Protein AF-A0A8S1EJI5-F1 (afdb_monomer_lite)

pLDDT: mean 81.7, std 11.35, range [41.88, 95.62]

Foldseek 3Di:
DPPLDDPPWDFDKDQPCLVVVVDDAQWWFFFQDPVHRVDTDTWGFHDAFQDAAPAPVDPVSTAHHQWTFTHHPPNPPDDGCNNVNTDRSNRTGITTFWTPPPLLSTDTSRDPVCVQVVLVVVLVVLVVVLVVLVVVLVVVCVVPPDDDDPPDDDVVVVPDCSVVVSVVVNVVSVVVSVVSVVPDPPDPDDPVNVVVVVVVVVVVSVVSSVVSVVVSVVVVVVVVVVVVVVVVVVVVVVVPDDDD

Organism: NCBI:txid2654633

Structure (mmCIF, N/CA/C/O backbone):
data_AF-A0A8S1EJI5-F1
#
_entry.id   AF-A0A8S1EJI5-F1
#
loop_
_atom_site.group_PDB
_atom_site.id
_atom_site.type_symbol
_atom_site.label_atom_id
_atom_site.label_alt_id
_atom_site.label_comp_id
_atom_site.label_asym_id
_atom_site.label_entity_id
_atom_site.label_seq_id
_atom_site.pdbx_PDB_ins_code
_atom_site.Cartn_x
_atom_site.Cartn_y
_atom_site.Cartn_z
_atom_site.occupancy
_atom_site.B_iso_or_equiv
_atom_site.auth_seq_id
_atom_site.auth_comp_id
_atom_site.auth_asym_id
_atom_site.auth_atom_id
_atom_site.pdbx_PDB_model_num
ATOM 1 N N . MET A 1 1 ? -9.379 -7.955 10.826 1.00 70.56 1 MET A N 1
ATOM 2 C CA . MET A 1 1 ? -8.146 -7.817 10.012 1.00 70.56 1 MET A CA 1
ATOM 3 C C . MET A 1 1 ? -6.923 -7.962 10.926 1.00 70.56 1 MET A C 1
ATOM 5 O O . MET A 1 1 ? -6.105 -7.057 11.049 1.00 70.56 1 MET A O 1
ATOM 9 N N . TYR A 1 2 ? -6.826 -9.088 11.637 1.00 63.00 2 TYR A N 1
ATOM 10 C CA . TYR A 1 2 ? -5.788 -9.286 12.652 1.00 63.00 2 TYR A CA 1
ATOM 11 C C . TYR A 1 2 ? -4.411 -9.459 11.982 1.00 63.00 2 TYR A C 1
ATOM 13 O O . TYR A 1 2 ? -4.361 -10.176 10.982 1.00 63.00 2 TYR A O 1
ATOM 21 N N . PRO A 1 3 ? -3.314 -8.846 12.478 1.00 63.31 3 PRO A N 1
ATOM 22 C CA . PRO A 1 3 ? -3.193 -8.028 13.695 1.00 63.31 3 PRO A CA 1
ATOM 23 C C . PRO A 1 3 ? -3.406 -6.513 13.484 1.00 63.31 3 PRO A C 1
ATOM 25 O O . PRO A 1 3 ? -3.402 -5.740 14.444 1.00 63.31 3 PRO A O 1
ATOM 28 N N . THR A 1 4 ? -3.590 -6.028 12.258 1.00 72.56 4 THR A N 1
ATOM 29 C CA . THR A 1 4 ? -3.649 -4.577 12.017 1.00 72.56 4 THR A CA 1
ATOM 30 C C . THR A 1 4 ? -4.876 -3.916 12.633 1.00 72.56 4 THR A C 1
ATOM 32 O O . THR A 1 4 ? -4.730 -2.897 13.306 1.00 72.56 4 THR A O 1
ATOM 35 N N . ILE A 1 5 ? -6.056 -4.521 12.474 1.00 77.88 5 ILE A N 1
ATOM 36 C CA . ILE A 1 5 ? -7.322 -4.063 13.063 1.00 77.88 5 ILE A CA 1
ATOM 37 C C . ILE A 1 5 ? -7.892 -5.187 13.924 1.00 77.88 5 ILE A C 1
ATOM 39 O O . ILE A 1 5 ? -8.078 -6.309 13.432 1.00 77.88 5 ILE A O 1
ATOM 43 N N . HIS A 1 6 ? -8.131 -4.870 15.194 1.00 81.69 6 HIS A N 1
ATOM 44 C CA . HIS A 1 6 ? -8.718 -5.767 16.188 1.00 81.69 6 HIS A CA 1
ATOM 45 C C . HIS A 1 6 ? -10.201 -5.458 16.413 1.00 81.69 6 HIS A C 1
ATOM 47 O O . HIS A 1 6 ? -10.669 -4.360 16.110 1.00 81.69 6 HIS A O 1
ATOM 53 N N . ASP A 1 7 ? -10.925 -6.423 16.973 1.00 77.31 7 ASP A N 1
ATOM 54 C CA . ASP A 1 7 ? -12.309 -6.215 17.388 1.00 77.31 7 ASP A CA 1
ATOM 55 C C . ASP A 1 7 ? -12.354 -5.149 18.494 1.00 77.31 7 ASP A C 1
ATOM 57 O O . ASP A 1 7 ? -11.606 -5.217 19.470 1.00 77.31 7 ASP A O 1
ATOM 61 N N . GLY A 1 8 ? -13.195 -4.129 18.307 1.00 77.81 8 GLY A N 1
ATOM 62 C CA . GLY A 1 8 ? -13.266 -2.953 19.183 1.00 77.81 8 GLY A CA 1
ATOM 63 C C . GLY A 1 8 ? -12.385 -1.765 18.765 1.00 77.81 8 GLY A C 1
ATOM 64 O O . GLY A 1 8 ? -12.479 -0.708 19.392 1.00 77.81 8 GLY A O 1
ATOM 65 N N . ASP A 1 9 ? -11.574 -1.887 17.705 1.00 84.50 9 ASP A N 1
ATOM 66 C CA . ASP A 1 9 ? -10.867 -0.740 17.121 1.00 84.50 9 ASP A CA 1
ATOM 67 C C . ASP A 1 9 ? -11.877 0.205 16.433 1.00 84.50 9 ASP A C 1
ATOM 69 O O . ASP A 1 9 ? -12.676 -0.216 15.594 1.00 84.50 9 ASP A O 1
ATOM 73 N N . LEU A 1 10 ? -11.801 1.505 16.733 1.00 84.81 10 LEU A N 1
ATOM 74 C CA . LEU A 1 10 ? -12.560 2.537 16.025 1.00 84.81 10 LEU A CA 1
ATOM 75 C C . LEU A 1 10 ? -11.646 3.190 14.988 1.00 84.81 10 LEU A C 1
ATOM 77 O O . LEU A 1 10 ? -10.568 3.699 15.310 1.00 84.81 10 LEU A O 1
ATOM 81 N N . VAL A 1 11 ? -12.071 3.154 13.730 1.00 89.81 11 VAL A N 1
ATOM 82 C CA . VAL A 1 11 ? -11.270 3.549 12.569 1.00 89.81 11 VAL A CA 1
ATOM 83 C C . VAL A 1 11 ? -12.039 4.525 11.693 1.00 89.81 11 VAL A C 1
ATOM 85 O O . VAL A 1 11 ? -13.232 4.358 11.453 1.00 89.81 11 VAL A O 1
ATOM 88 N N . ILE A 1 12 ? -11.344 5.552 11.211 1.00 88.75 12 ILE A N 1
ATOM 89 C CA . ILE A 1 12 ? -11.895 6.527 10.277 1.00 88.75 12 ILE A CA 1
ATOM 90 C C . ILE A 1 12 ? -11.991 5.874 8.904 1.00 88.75 12 ILE A C 1
ATOM 92 O O . ILE A 1 12 ? -10.981 5.479 8.314 1.00 88.75 12 ILE A O 1
ATOM 96 N N . ALA A 1 13 ? -13.222 5.808 8.410 1.00 90.88 13 ALA A N 1
ATOM 97 C CA . ALA A 1 13 ? -13.552 5.425 7.052 1.00 90.88 13 ALA A CA 1
ATOM 98 C C . ALA A 1 13 ? -13.827 6.676 6.215 1.00 90.88 13 ALA A C 1
ATOM 100 O O . ALA A 1 13 ? -14.634 7.522 6.597 1.00 90.88 13 ALA A O 1
ATOM 101 N N . GLU A 1 14 ? -13.187 6.778 5.057 1.00 89.00 14 GLU A N 1
ATOM 102 C CA . GLU A 1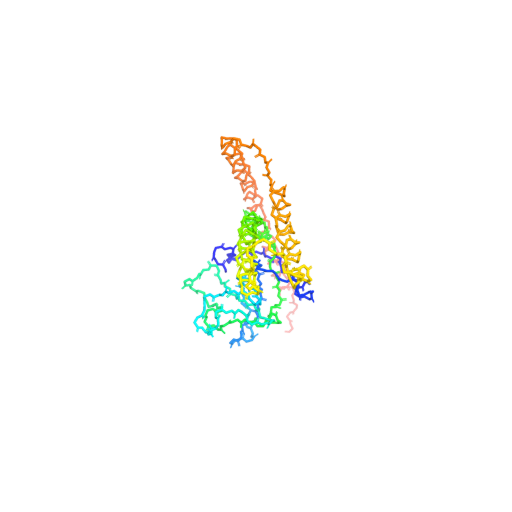 14 ? -13.415 7.853 4.094 1.00 89.00 14 GLU A CA 1
ATOM 103 C C . GLU A 1 14 ? -13.835 7.293 2.730 1.00 89.00 14 GLU A C 1
ATOM 105 O O . GLU A 1 14 ? -13.456 6.185 2.348 1.00 89.00 14 GLU A O 1
ATOM 110 N N . ARG A 1 15 ? -14.679 8.049 2.016 1.00 89.19 15 ARG A N 1
ATOM 111 C CA . ARG A 1 15 ? -15.173 7.712 0.664 1.00 89.19 15 ARG A CA 1
ATOM 112 C C . ARG A 1 15 ? -14.573 8.602 -0.422 1.00 89.19 15 ARG A C 1
ATOM 114 O O . ARG A 1 15 ? -14.848 8.407 -1.603 1.00 89.19 15 ARG A O 1
ATOM 121 N N . PHE A 1 16 ? -13.781 9.595 -0.038 1.00 84.62 16 PHE A N 1
ATOM 122 C CA . PHE A 1 16 ? -13.258 10.601 -0.951 1.00 84.62 16 PHE A CA 1
ATOM 123 C C . PHE A 1 16 ? -12.242 9.995 -1.925 1.00 84.62 16 PHE A C 1
ATOM 125 O O . PHE A 1 16 ? -12.337 10.219 -3.135 1.00 84.62 16 PHE A O 1
ATOM 132 N N . SER A 1 17 ? -11.333 9.153 -1.427 1.00 81.06 17 SER A N 1
ATOM 133 C CA . SER A 1 17 ? -10.363 8.432 -2.261 1.00 81.06 17 SER A CA 1
ATOM 134 C C . SER A 1 17 ? -11.042 7.443 -3.205 1.00 81.06 17 SER A C 1
ATOM 136 O O . SER A 1 17 ? -10.545 7.198 -4.296 1.00 81.06 17 SER A O 1
ATOM 138 N N . ILE A 1 18 ? -12.208 6.914 -2.824 1.00 85.75 18 ILE A N 1
ATOM 139 C CA . ILE A 1 18 ? -13.006 6.032 -3.685 1.00 85.75 18 ILE A CA 1
ATOM 140 C C . ILE A 1 18 ? -13.662 6.835 -4.813 1.00 85.75 18 ILE A C 1
ATOM 142 O O . ILE A 1 18 ? -13.536 6.478 -5.981 1.00 85.75 18 ILE A O 1
ATOM 146 N N . SER A 1 19 ? -14.305 7.957 -4.474 1.00 82.06 19 SER A N 1
ATOM 147 C CA . SER A 1 19 ? -14.961 8.847 -5.445 1.00 82.06 19 SER A CA 1
ATOM 148 C C . SER A 1 19 ? -13.980 9.384 -6.495 1.00 82.06 19 SER A C 1
ATOM 150 O O . SER A 1 19 ? -14.290 9.450 -7.681 1.00 82.06 19 SER A O 1
ATOM 152 N N . THR A 1 20 ? -12.754 9.692 -6.067 1.00 83.50 20 THR A N 1
ATOM 153 C CA . THR A 1 20 ? -11.664 10.157 -6.940 1.00 83.50 20 THR A CA 1
ATOM 154 C C . THR A 1 20 ? -10.847 9.024 -7.576 1.00 83.50 20 THR A C 1
ATOM 156 O O . THR A 1 20 ? -9.893 9.309 -8.297 1.00 83.50 20 THR A O 1
ATOM 159 N N . ARG A 1 21 ? -11.196 7.748 -7.330 1.00 80.75 21 ARG A N 1
ATOM 160 C CA . ARG A 1 21 ? -10.451 6.543 -7.768 1.00 80.75 21 ARG A CA 1
ATOM 161 C C . ARG A 1 21 ? -8.958 6.555 -7.398 1.00 80.75 21 ARG A C 1
ATOM 163 O O . ARG A 1 21 ? -8.123 5.955 -8.070 1.00 80.75 21 ARG A O 1
ATOM 170 N N . ASN A 1 22 ? -8.609 7.228 -6.307 1.00 82.12 22 ASN A N 1
ATOM 171 C CA . ASN A 1 22 ? -7.247 7.372 -5.800 1.00 82.12 22 ASN A CA 1
ATOM 172 C C . ASN A 1 22 ? -6.974 6.374 -4.668 1.00 82.12 22 ASN A C 1
ATOM 174 O O . ASN A 1 22 ? -6.597 6.749 -3.557 1.00 82.12 22 ASN A O 1
ATOM 178 N N . VAL A 1 23 ? -7.197 5.090 -4.938 1.00 85.00 23 VAL A N 1
ATOM 179 C CA . VAL A 1 23 ? -6.862 4.017 -3.997 1.00 85.00 23 VAL A CA 1
ATOM 180 C C . VAL A 1 23 ? -5.528 3.397 -4.386 1.00 85.00 23 VAL A C 1
ATOM 182 O O . VAL A 1 23 ? -5.274 3.179 -5.575 1.00 85.00 23 VAL A O 1
ATOM 185 N N . ARG A 1 24 ? -4.668 3.134 -3.400 1.00 85.25 24 ARG A N 1
ATOM 186 C CA . ARG A 1 24 ? -3.283 2.692 -3.601 1.00 85.25 24 ARG A CA 1
ATOM 187 C C . ARG A 1 24 ? -3.037 1.318 -2.992 1.00 85.25 24 ARG A C 1
ATOM 189 O O . ARG A 1 24 ? -3.750 0.860 -2.100 1.00 85.25 24 ARG A O 1
ATOM 196 N N . LYS A 1 25 ? -1.975 0.668 -3.461 1.00 85.00 25 LYS A N 1
ATOM 197 C CA . LYS A 1 25 ? -1.429 -0.533 -2.829 1.00 85.00 25 LYS A CA 1
ATOM 198 C C . LYS A 1 25 ? -1.073 -0.247 -1.369 1.00 85.00 25 LYS A C 1
ATOM 200 O O . LYS A 1 25 ? -0.549 0.814 -1.044 1.00 85.00 25 LYS A O 1
ATOM 205 N N . GLY A 1 26 ? -1.389 -1.193 -0.491 1.00 81.69 26 GLY A N 1
ATOM 206 C CA . GLY A 1 26 ? -1.201 -1.076 0.953 1.00 81.69 26 GLY A CA 1
ATOM 207 C C . GLY A 1 26 ? -2.371 -0.430 1.697 1.00 81.69 26 GLY A C 1
ATOM 208 O O . GLY A 1 26 ? -2.445 -0.587 2.920 1.00 81.69 26 GLY A O 1
ATOM 209 N N . ASP A 1 27 ? -3.308 0.215 0.998 1.00 87.19 27 ASP A N 1
ATOM 210 C CA . ASP A 1 27 ? -4.501 0.781 1.623 1.00 87.19 27 ASP A CA 1
ATOM 211 C C . ASP A 1 27 ? -5.415 -0.319 2.161 1.00 87.19 27 ASP A C 1
ATOM 213 O O . ASP A 1 27 ? -5.599 -1.371 1.544 1.00 87.19 27 ASP A O 1
ATOM 217 N N . ILE A 1 28 ? -6.016 -0.056 3.319 1.00 89.50 28 ILE A N 1
ATOM 218 C CA . ILE A 1 28 ? -7.068 -0.904 3.867 1.00 89.50 28 ILE A CA 1
ATOM 219 C C . ILE A 1 28 ? -8.401 -0.371 3.370 1.00 89.50 28 ILE A C 1
ATOM 221 O O . ILE A 1 28 ? -8.692 0.818 3.503 1.00 89.50 28 ILE A O 1
ATOM 225 N N . VAL A 1 29 ? -9.219 -1.249 2.812 1.00 91.38 29 VAL A N 1
ATOM 226 C CA . VAL A 1 29 ? -10.487 -0.893 2.195 1.00 91.38 29 VAL A CA 1
ATOM 227 C C . VAL A 1 29 ? -11.621 -1.792 2.661 1.00 91.38 29 VAL A C 1
ATOM 229 O O . VAL A 1 29 ? -11.434 -2.973 2.958 1.00 91.38 29 VAL A O 1
ATOM 232 N N . GLY A 1 30 ? -12.816 -1.210 2.714 1.00 91.88 30 GLY A N 1
ATOM 233 C CA . GLY A 1 30 ? -14.070 -1.940 2.817 1.00 91.88 30 GLY A CA 1
ATOM 234 C C . GLY A 1 30 ? -14.624 -2.174 1.418 1.00 91.88 30 GLY A C 1
ATOM 235 O O . GLY A 1 30 ? -14.915 -1.215 0.701 1.00 91.88 30 GLY A O 1
ATOM 236 N N . CYS A 1 31 ? -14.762 -3.434 1.032 1.00 91.06 31 CYS A N 1
ATOM 237 C CA . CYS A 1 31 ? -15.243 -3.865 -0.273 1.00 91.06 31 CYS A CA 1
ATOM 238 C C . CYS A 1 31 ? -16.452 -4.785 -0.102 1.00 91.06 31 CYS A C 1
ATOM 240 O O . CYS A 1 31 ? -16.483 -5.583 0.830 1.00 91.06 31 CYS A O 1
ATOM 242 N N . LEU A 1 32 ? -17.451 -4.686 -0.975 1.00 90.56 32 LEU A N 1
ATOM 243 C CA . LEU A 1 32 ? -18.579 -5.619 -0.944 1.00 90.56 32 LEU A CA 1
ATOM 244 C C . LEU A 1 32 ? -18.124 -7.013 -1.382 1.00 90.56 32 LEU A C 1
ATOM 246 O O . LEU A 1 32 ? -17.394 -7.161 -2.363 1.00 90.56 32 LEU A O 1
ATOM 250 N N . SER A 1 33 ? -18.558 -8.040 -0.654 1.00 86.12 33 SER A N 1
ATOM 251 C CA . SER A 1 33 ? -18.238 -9.421 -0.996 1.00 86.12 33 SER A CA 1
ATOM 252 C C . SER A 1 33 ? -18.888 -9.795 -2.334 1.00 86.12 33 SER A C 1
ATOM 254 O O . SER A 1 33 ? -20.111 -9.688 -2.461 1.00 86.12 33 SER A O 1
ATOM 256 N N . PRO A 1 34 ? -18.117 -10.287 -3.324 1.00 83.12 34 PRO A N 1
ATOM 257 C CA . PRO A 1 34 ? -18.669 -10.693 -4.616 1.00 83.12 34 PRO A CA 1
ATOM 258 C C . PRO A 1 34 ? -19.619 -11.893 -4.490 1.00 83.12 34 PRO A C 1
ATOM 260 O O . PRO A 1 34 ? -20.539 -12.039 -5.287 1.00 83.12 34 PRO A O 1
ATOM 263 N N . SER A 1 35 ? -19.434 -12.733 -3.466 1.00 82.44 35 SER A N 1
ATOM 264 C CA . SER A 1 35 ? -20.302 -13.886 -3.198 1.00 82.44 35 SER A CA 1
ATOM 265 C C . SER A 1 35 ? -21.545 -13.529 -2.376 1.00 82.44 35 SER A C 1
ATOM 267 O O . SER A 1 35 ? -22.542 -14.245 -2.436 1.00 82.44 35 SER A O 1
ATOM 269 N N . LYS A 1 36 ? -21.490 -12.455 -1.576 1.00 85.19 36 LYS A N 1
ATOM 270 C CA . LYS A 1 36 ? -22.570 -12.025 -0.672 1.00 85.19 36 LYS A CA 1
ATOM 271 C C . LYS A 1 36 ? -22.675 -10.493 -0.667 1.00 85.19 36 LYS A C 1
ATOM 273 O O . LYS A 1 36 ? -22.029 -9.850 0.156 1.00 85.19 36 LYS A O 1
ATOM 278 N N . PRO A 1 37 ? -23.519 -9.890 -1.521 1.00 82.44 37 PRO A N 1
ATOM 279 C CA . PRO A 1 37 ? -23.546 -8.436 -1.725 1.00 82.44 37 PRO A CA 1
ATOM 280 C C . PRO A 1 37 ? -23.864 -7.600 -0.476 1.00 82.44 37 PRO A C 1
ATOM 282 O O . PRO A 1 37 ? -23.575 -6.410 -0.443 1.00 82.44 37 PRO A O 1
ATOM 285 N N . THR A 1 38 ? -24.467 -8.203 0.550 1.00 85.06 38 THR A N 1
ATOM 286 C CA . THR A 1 38 ? -24.789 -7.550 1.829 1.00 85.06 38 THR A CA 1
ATOM 287 C C . THR A 1 38 ? -23.619 -7.520 2.813 1.00 85.06 38 THR A C 1
ATOM 289 O O . THR A 1 38 ? -23.709 -6.859 3.844 1.00 85.06 38 THR A O 1
ATOM 292 N N . GLU A 1 39 ? -22.536 -8.248 2.539 1.00 85.62 39 GLU A N 1
ATOM 293 C CA . GLU A 1 39 ? -21.392 -8.381 3.438 1.00 85.62 39 GLU A CA 1
ATOM 294 C C . GLU A 1 39 ? -20.246 -7.465 2.996 1.00 85.62 39 GLU A C 1
ATOM 296 O O . GLU A 1 39 ? -19.756 -7.556 1.869 1.00 85.62 39 GLU A O 1
ATOM 301 N N . LEU A 1 40 ? -19.797 -6.585 3.895 1.00 86.44 40 LEU A N 1
ATOM 302 C CA . LEU A 1 40 ? -18.640 -5.725 3.666 1.00 86.44 40 LEU A CA 1
ATOM 303 C C . LEU A 1 40 ? -17.373 -6.406 4.196 1.00 86.44 40 LEU A C 1
ATOM 305 O O . LEU A 1 40 ? -17.195 -6.590 5.399 1.00 86.44 40 LEU A O 1
ATOM 309 N N . LEU A 1 41 ? -16.464 -6.738 3.289 1.00 87.94 41 LEU A N 1
ATOM 310 C CA . LEU A 1 41 ? -15.155 -7.294 3.589 1.00 87.94 41 LEU A CA 1
ATOM 311 C C . LEU A 1 41 ? -14.158 -6.168 3.854 1.00 87.94 41 LEU A C 1
ATOM 313 O O . LEU A 1 41 ? -13.947 -5.295 3.016 1.00 87.94 41 LEU A O 1
ATOM 317 N N . CYS A 1 42 ? -13.489 -6.220 5.001 1.00 88.56 42 CYS A N 1
ATOM 318 C CA . CYS A 1 42 ? -12.360 -5.347 5.308 1.00 88.56 42 CYS A CA 1
ATOM 319 C C . CYS A 1 42 ? -11.055 -6.052 4.925 1.00 88.56 42 CYS A C 1
ATOM 321 O O . CYS A 1 42 ? -10.705 -7.074 5.527 1.00 88.56 42 CYS A O 1
ATOM 323 N N . LYS A 1 43 ? -10.368 -5.542 3.898 1.00 88.56 43 LYS A N 1
ATOM 324 C CA . LYS A 1 43 ? -9.174 -6.155 3.293 1.00 88.56 43 LYS A CA 1
ATOM 325 C C . LYS A 1 43 ? -8.147 -5.103 2.903 1.00 88.56 43 LYS A C 1
ATOM 327 O O . LYS A 1 43 ? -8.478 -3.932 2.757 1.00 88.56 43 LYS A O 1
ATOM 332 N N . ARG A 1 44 ? -6.900 -5.521 2.697 1.00 88.94 44 ARG A N 1
ATOM 333 C CA . ARG A 1 44 ? -5.837 -4.660 2.182 1.00 88.94 44 ARG A CA 1
ATOM 334 C C . ARG A 1 44 ? -5.689 -4.840 0.679 1.00 88.94 44 ARG A C 1
ATOM 336 O O . ARG A 1 44 ? -5.774 -5.960 0.180 1.00 88.94 44 ARG A O 1
ATOM 343 N N . ILE A 1 45 ? -5.426 -3.754 -0.038 1.00 90.00 45 ILE A N 1
ATOM 344 C CA . ILE A 1 45 ? -5.052 -3.825 -1.452 1.00 90.00 45 ILE A CA 1
ATOM 345 C C . ILE A 1 45 ? -3.613 -4.315 -1.540 1.00 90.00 45 ILE A C 1
ATOM 347 O O . ILE A 1 45 ? -2.680 -3.607 -1.162 1.00 90.00 45 ILE A O 1
ATOM 351 N N . ALA A 1 46 ? -3.446 -5.536 -2.033 1.00 87.38 46 ALA A N 1
ATOM 352 C CA . ALA A 1 46 ? -2.141 -6.141 -2.252 1.00 87.38 46 ALA A CA 1
ATOM 353 C C . ALA A 1 46 ? -1.554 -5.754 -3.614 1.00 87.38 46 ALA A C 1
ATOM 355 O O . ALA A 1 46 ? -0.344 -5.597 -3.721 1.00 87.38 46 ALA A O 1
ATOM 356 N N . ALA A 1 47 ? -2.396 -5.574 -4.634 1.00 88.00 47 ALA A N 1
ATOM 357 C CA . ALA A 1 47 ? -1.967 -5.221 -5.985 1.00 88.00 47 ALA A CA 1
ATOM 358 C C . ALA A 1 47 ? -3.083 -4.491 -6.751 1.00 88.00 47 ALA A C 1
ATOM 360 O O . ALA A 1 47 ? -4.270 -4.770 -6.526 1.00 88.00 47 ALA A O 1
ATOM 361 N N . LYS A 1 48 ? -2.713 -3.574 -7.653 1.00 90.50 48 LYS A N 1
ATOM 362 C CA . LYS A 1 48 ? -3.637 -2.947 -8.618 1.00 90.50 48 LYS A CA 1
ATOM 363 C C . LYS A 1 48 ? -3.528 -3.593 -10.002 1.00 90.50 48 LYS A C 1
ATOM 365 O O . LYS A 1 48 ? -2.781 -4.544 -10.207 1.00 90.50 48 LYS A O 1
ATOM 370 N N . GLU A 1 49 ? -4.330 -3.097 -10.937 1.00 90.62 49 GLU A N 1
ATOM 371 C CA . GLU A 1 49 ? -4.322 -3.512 -12.337 1.00 90.62 49 GLU A CA 1
ATOM 372 C C . GLU A 1 49 ? -2.910 -3.625 -12.935 1.00 90.62 49 GLU A C 1
ATOM 374 O O . GLU A 1 49 ? -2.045 -2.781 -12.719 1.00 90.62 49 GLU A O 1
ATOM 379 N N . GLY A 1 50 ? -2.675 -4.688 -13.705 1.00 85.50 50 GLY A N 1
ATOM 380 C CA . GLY A 1 50 ? -1.407 -4.934 -14.397 1.00 85.50 50 GLY A CA 1
ATOM 381 C C . GLY A 1 50 ? -0.286 -5.529 -13.538 1.00 85.50 50 GLY A C 1
ATOM 382 O O . GLY A 1 50 ? 0.625 -6.143 -14.106 1.00 85.50 50 GLY A O 1
ATOM 383 N N . GLU A 1 51 ? -0.366 -5.419 -12.208 1.00 82.44 51 GLU A N 1
ATOM 384 C CA . GLU A 1 51 ? 0.600 -6.021 -11.284 1.00 82.44 51 GLU A CA 1
ATOM 385 C C . GLU A 1 51 ? 0.489 -7.553 -11.260 1.00 82.44 51 GLU A C 1
ATOM 387 O O . GLU A 1 51 ? -0.583 -8.133 -11.477 1.00 82.44 51 GLU A O 1
ATOM 392 N N . ARG A 1 52 ? 1.621 -8.215 -10.987 1.00 83.06 52 ARG A N 1
ATOM 393 C CA . ARG A 1 52 ? 1.691 -9.671 -10.836 1.00 83.06 52 ARG A CA 1
ATOM 394 C C . ARG A 1 52 ? 1.234 -10.102 -9.445 1.00 83.06 52 ARG A C 1
ATOM 396 O O . ARG A 1 52 ? 1.609 -9.490 -8.449 1.00 83.06 52 ARG A O 1
ATOM 403 N N . VAL A 1 53 ? 0.457 -11.177 -9.389 1.00 84.75 53 VAL A N 1
ATOM 404 C CA . VAL A 1 53 ? -0.063 -11.771 -8.155 1.00 84.75 53 VAL A CA 1
ATOM 405 C C . VAL A 1 53 ? -0.003 -13.291 -8.227 1.00 84.75 53 VAL A C 1
ATOM 407 O O . VAL A 1 53 ? -0.269 -13.892 -9.267 1.00 84.75 53 VAL A O 1
ATOM 410 N N . GLU A 1 54 ? 0.309 -13.917 -7.097 1.00 78.62 54 GLU A N 1
ATOM 411 C CA . GLU A 1 54 ? 0.243 -15.368 -6.945 1.00 78.62 54 GLU A CA 1
ATOM 412 C C . GLU A 1 54 ? -1.207 -15.786 -6.688 1.00 78.62 54 GLU A C 1
ATOM 414 O O . GLU A 1 54 ? -1.739 -15.672 -5.579 1.00 78.62 54 GLU A O 1
ATOM 419 N N . CYS A 1 55 ? -1.883 -16.219 -7.749 1.00 79.12 55 CYS A N 1
ATOM 420 C CA . CYS A 1 55 ? -3.244 -16.728 -7.675 1.00 79.12 55 CYS A CA 1
ATOM 421 C C . CYS A 1 55 ? -3.488 -17.749 -8.786 1.00 79.12 55 CYS A C 1
ATOM 423 O O . CYS A 1 55 ? -3.373 -17.423 -9.964 1.00 79.12 55 CYS A O 1
ATOM 425 N N . GLU A 1 56 ? -3.886 -18.961 -8.404 1.00 79.88 56 GLU A N 1
ATOM 426 C CA . GLU A 1 56 ? -4.186 -20.061 -9.333 1.00 79.88 56 GLU A CA 1
ATOM 427 C C . GLU A 1 56 ? -5.390 -19.764 -10.243 1.00 79.88 56 GLU A C 1
ATOM 429 O O . GLU A 1 56 ? -5.498 -20.308 -11.336 1.00 79.88 56 GLU A O 1
ATOM 434 N N . LEU A 1 57 ? -6.275 -18.852 -9.825 1.00 81.25 57 LEU A N 1
ATOM 435 C CA . LEU A 1 57 ? -7.445 -18.428 -10.601 1.00 81.25 57 LEU A CA 1
ATOM 436 C C . LEU A 1 57 ? -7.090 -17.487 -11.760 1.00 81.25 57 LEU A C 1
ATOM 438 O O . LEU A 1 57 ? -7.939 -17.206 -12.606 1.00 81.25 57 LEU A O 1
ATOM 442 N N . LEU A 1 58 ? -5.862 -16.961 -11.793 1.00 83.00 58 LEU A N 1
ATOM 443 C CA . LEU A 1 58 ? -5.393 -16.062 -12.839 1.00 83.00 58 LEU A CA 1
ATOM 444 C C . LEU A 1 58 ? -4.380 -16.786 -13.730 1.00 83.00 58 LEU A C 1
ATOM 446 O O . LEU A 1 58 ? -3.214 -16.879 -13.349 1.00 83.00 58 LEU A O 1
ATOM 450 N N . PRO A 1 59 ? -4.761 -17.215 -14.949 1.00 75.56 59 PRO A N 1
ATOM 451 C CA . PRO A 1 59 ? -3.853 -17.939 -15.846 1.00 75.56 59 PRO A CA 1
ATOM 452 C C . PRO A 1 59 ? -2.602 -17.126 -16.211 1.00 75.56 59 PRO A C 1
ATOM 454 O O . PRO A 1 59 ? -1.538 -17.680 -16.466 1.00 75.56 59 PRO A O 1
ATOM 457 N N . ASN A 1 60 ? -2.711 -15.796 -16.182 1.00 82.69 60 ASN A N 1
ATOM 458 C CA . ASN A 1 60 ? -1.644 -14.872 -16.560 1.00 82.69 60 ASN A CA 1
ATOM 459 C C . ASN A 1 60 ? -0.860 -14.369 -15.333 1.00 82.69 60 ASN A C 1
ATOM 461 O O . ASN A 1 60 ? 0.071 -13.576 -15.487 1.00 82.69 60 ASN A O 1
ATOM 465 N N . GLY A 1 61 ? -1.302 -14.731 -14.120 1.00 84.94 61 GLY A N 1
ATOM 466 C CA . GLY A 1 61 ? -0.768 -14.225 -12.855 1.00 84.94 61 GLY A CA 1
ATOM 467 C C . GLY A 1 61 ? -0.812 -12.700 -12.722 1.00 84.94 61 GLY A C 1
ATOM 468 O O . GLY A 1 61 ? 0.025 -12.136 -12.028 1.00 84.94 61 GLY A O 1
ATOM 469 N N . ARG A 1 62 ? -1.720 -12.006 -13.425 1.00 88.81 62 ARG A N 1
ATOM 470 C CA . ARG A 1 62 ? -1.826 -10.537 -13.429 1.00 88.81 62 ARG A CA 1
ATOM 471 C C . ARG A 1 62 ? -3.236 -10.071 -13.107 1.00 88.81 62 ARG A C 1
ATOM 473 O O . ARG A 1 62 ? -4.208 -10.676 -13.556 1.00 88.81 62 ARG A O 1
ATOM 480 N N . VAL A 1 63 ? -3.335 -8.959 -12.386 1.00 91.00 63 VAL A N 1
ATOM 481 C CA . VAL A 1 63 ? -4.620 -8.330 -12.058 1.00 91.00 63 VAL A CA 1
ATOM 482 C C . VAL A 1 63 ? -5.223 -7.677 -13.315 1.00 91.00 63 VAL A C 1
ATOM 484 O O . VAL A 1 63 ? -4.540 -6.883 -13.969 1.00 91.00 63 VAL A O 1
ATOM 487 N N . PRO A 1 64 ? -6.487 -7.974 -13.673 1.00 90.75 64 PRO A N 1
ATOM 488 C CA . PRO A 1 64 ? -7.166 -7.339 -14.802 1.00 90.75 64 PRO A CA 1
ATOM 489 C C . PRO A 1 64 ? -7.307 -5.818 -14.644 1.00 90.75 64 PRO A C 1
ATOM 491 O O . PRO A 1 64 ? -7.287 -5.286 -13.534 1.00 90.75 64 PRO A O 1
ATOM 494 N N . ARG A 1 65 ? -7.509 -5.111 -15.761 1.00 89.81 65 ARG A N 1
ATOM 495 C CA . ARG A 1 65 ? -7.779 -3.664 -15.742 1.00 89.81 65 ARG A CA 1
ATOM 496 C C . ARG A 1 65 ? -9.045 -3.335 -14.951 1.00 89.81 65 ARG A C 1
ATOM 498 O O . ARG A 1 65 ? -10.031 -4.074 -15.011 1.00 89.81 65 ARG A O 1
ATOM 505 N N . GLY A 1 66 ? -9.003 -2.242 -14.194 1.00 88.94 66 GLY A N 1
ATOM 506 C CA . GLY A 1 66 ? -10.091 -1.801 -13.315 1.00 88.94 66 GLY A CA 1
ATOM 507 C C . GLY A 1 66 ? -10.391 -2.736 -12.137 1.00 88.94 66 GLY A C 1
ATOM 508 O O . GLY A 1 66 ? -11.445 -2.600 -11.513 1.00 88.94 66 GLY A O 1
ATOM 509 N N . HIS A 1 67 ? -9.507 -3.695 -11.844 1.00 91.75 67 HIS A N 1
ATOM 510 C CA . HIS A 1 67 ? -9.630 -4.607 -10.710 1.00 91.75 67 HIS A CA 1
ATOM 511 C C . HIS A 1 67 ? -8.515 -4.374 -9.690 1.00 91.75 67 HIS A C 1
ATOM 513 O O . HIS A 1 67 ? -7.430 -3.883 -10.002 1.00 91.75 67 HIS A O 1
ATOM 519 N N . VAL A 1 68 ? -8.794 -4.767 -8.453 1.00 92.38 68 VAL A N 1
ATOM 520 C CA . VAL A 1 68 ? -7.855 -4.775 -7.336 1.00 92.38 68 VAL A CA 1
ATOM 521 C C . VAL A 1 68 ? -7.756 -6.180 -6.760 1.00 92.38 68 VAL A C 1
ATOM 523 O O . VAL A 1 68 ? -8.740 -6.923 -6.696 1.00 92.38 68 VAL A O 1
ATOM 526 N N . PHE A 1 69 ? -6.556 -6.550 -6.324 1.00 91.31 69 PHE A N 1
ATOM 527 C CA . PHE A 1 69 ? -6.329 -7.798 -5.608 1.00 91.31 69 PHE A CA 1
ATOM 528 C C . PHE A 1 69 ? -6.331 -7.530 -4.105 1.00 91.31 69 PHE A C 1
ATOM 530 O O . PHE A 1 69 ? -5.507 -6.763 -3.597 1.00 91.31 69 PHE A O 1
ATOM 537 N N . LEU A 1 70 ? -7.276 -8.143 -3.396 1.00 90.25 70 LEU A N 1
ATOM 538 C CA . LEU A 1 70 ? -7.493 -7.937 -1.971 1.00 90.25 70 LEU A CA 1
ATOM 539 C C . LEU A 1 70 ? -6.930 -9.103 -1.163 1.00 90.25 70 LEU A C 1
ATOM 541 O O . LEU A 1 70 ? -7.247 -10.269 -1.408 1.00 90.25 70 LEU A O 1
ATOM 545 N N . GLN A 1 71 ? -6.140 -8.777 -0.149 1.00 87.31 71 GLN A N 1
ATOM 546 C CA . GLN A 1 71 ? -5.550 -9.749 0.757 1.00 87.31 71 GLN A CA 1
ATOM 547 C C . GLN A 1 71 ? -5.761 -9.315 2.204 1.00 87.31 71 GLN A C 1
ATOM 549 O O . GLN A 1 71 ? -5.666 -8.139 2.555 1.00 87.31 71 GLN A O 1
ATOM 554 N N . GLY A 1 72 ? -6.111 -10.269 3.055 1.00 81.44 72 GLY A N 1
ATOM 555 C CA . GLY A 1 72 ? -6.192 -10.069 4.487 1.00 81.44 72 GLY A CA 1
ATOM 556 C C . GLY A 1 72 ? -4.824 -10.245 5.131 1.00 81.44 72 GLY A C 1
ATOM 557 O O . GLY A 1 72 ? -4.005 -11.040 4.684 1.00 81.44 72 GLY A O 1
ATOM 558 N N . ASP A 1 73 ? -4.619 -9.558 6.249 1.00 70.94 73 ASP A N 1
ATOM 559 C CA . ASP A 1 73 ? -3.370 -9.624 7.016 1.00 70.94 73 ASP A CA 1
ATOM 560 C C . ASP A 1 73 ? -3.168 -10.964 7.759 1.00 70.94 73 ASP A C 1
ATOM 562 O O . ASP A 1 73 ? -2.094 -11.215 8.298 1.00 70.94 73 ASP A O 1
ATOM 566 N N . ASN A 1 74 ? -4.181 -11.843 7.779 1.00 68.12 74 ASN A N 1
ATOM 567 C CA . ASN A 1 74 ? -4.073 -13.197 8.326 1.00 68.12 74 ASN A CA 1
ATOM 568 C C . ASN A 1 74 ? -4.280 -14.258 7.239 1.00 68.12 74 ASN A C 1
ATOM 570 O O . ASN A 1 74 ? -5.338 -14.880 7.133 1.00 68.12 74 ASN A O 1
ATOM 574 N N . THR A 1 75 ? -3.239 -14.482 6.445 1.00 58.59 75 THR A N 1
ATOM 575 C CA . THR A 1 75 ? -3.224 -15.329 5.243 1.00 58.59 75 THR A CA 1
ATOM 576 C C . THR A 1 75 ? -3.787 -16.748 5.440 1.00 58.59 75 THR A C 1
ATOM 578 O O . THR A 1 75 ? -4.263 -17.334 4.466 1.00 58.59 75 THR A O 1
ATOM 581 N N . LYS A 1 76 ? -3.765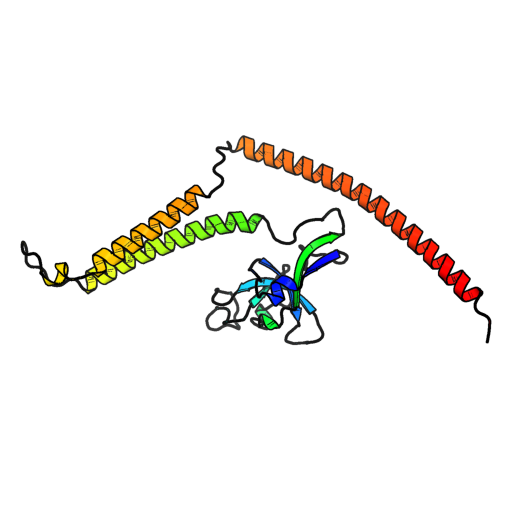 -17.295 6.668 1.00 54.88 76 LYS A N 1
ATOM 582 C CA . LYS A 1 76 ? -4.190 -18.673 6.997 1.00 54.88 76 LYS A CA 1
ATOM 583 C C . LYS A 1 76 ? -5.687 -18.848 7.279 1.00 54.88 76 LYS A C 1
ATOM 585 O O . LYS A 1 76 ? -6.174 -19.966 7.207 1.00 54.88 76 LYS A O 1
ATOM 590 N N . LEU A 1 77 ? -6.405 -17.780 7.627 1.00 58.28 77 LEU A N 1
ATOM 591 C CA . LEU A 1 77 ? -7.798 -17.859 8.110 1.00 58.28 77 LEU A CA 1
ATOM 592 C C . LEU A 1 77 ? -8.769 -16.980 7.320 1.00 58.28 77 LEU A C 1
ATOM 594 O O . LEU A 1 77 ? -9.950 -16.908 7.644 1.00 58.28 77 LEU A O 1
ATOM 598 N N . SER A 1 78 ? -8.274 -16.260 6.319 1.00 61.81 78 SER A N 1
ATOM 599 C CA . SER A 1 78 ? -9.030 -15.195 5.682 1.00 61.81 78 SER A CA 1
ATOM 600 C C . SER A 1 78 ? -9.420 -15.544 4.247 1.00 61.81 78 SER A C 1
ATOM 602 O O . SER A 1 78 ? -8.581 -15.900 3.422 1.00 61.81 78 SER A O 1
ATOM 604 N N . THR A 1 79 ? -10.713 -15.396 3.952 1.00 66.31 79 THR A N 1
ATOM 605 C CA . THR A 1 79 ? -11.268 -15.485 2.599 1.00 66.31 79 THR A CA 1
ATOM 606 C C . THR A 1 79 ? -10.853 -14.244 1.812 1.00 66.31 79 THR A C 1
ATOM 608 O O . THR A 1 79 ? -11.328 -13.145 2.098 1.00 66.31 79 THR A O 1
ATOM 611 N N . ASP A 1 80 ? -9.930 -14.410 0.868 1.00 80.00 80 ASP A N 1
ATOM 612 C CA . ASP A 1 80 ? -9.261 -13.344 0.101 1.00 80.00 80 ASP A CA 1
ATOM 613 C C . ASP A 1 80 ? -9.435 -13.523 -1.408 1.00 80.00 80 ASP A C 1
ATOM 615 O O . ASP A 1 80 ? -9.940 -14.555 -1.850 1.00 80.00 80 ASP A O 1
ATOM 619 N N . SER A 1 81 ? -8.904 -12.586 -2.206 1.00 79.75 81 SER A N 1
ATOM 620 C CA . SER A 1 81 ? -8.873 -12.676 -3.675 1.00 79.75 81 SER A CA 1
ATOM 621 C C . SER A 1 81 ? -8.180 -13.928 -4.215 1.00 79.75 81 SER A C 1
ATOM 623 O O . SER A 1 81 ? -8.365 -14.274 -5.373 1.00 79.75 81 SER A O 1
ATOM 625 N N . ARG A 1 82 ? -7.442 -14.666 -3.382 1.00 80.38 82 ARG A N 1
ATOM 626 C CA . ARG A 1 82 ? -6.928 -16.002 -3.724 1.00 80.38 82 ARG A CA 1
ATOM 627 C C . ARG A 1 82 ? -8.040 -17.036 -3.952 1.00 80.38 82 ARG A C 1
ATOM 629 O O . ARG A 1 82 ? -7.837 -17.959 -4.723 1.00 80.38 82 ARG A O 1
ATOM 636 N N . HIS A 1 83 ? -9.189 -16.879 -3.290 1.00 80.12 83 HIS A N 1
ATOM 637 C CA . HIS A 1 83 ? -10.317 -17.816 -3.348 1.00 80.12 83 HIS A CA 1
ATOM 638 C C . HIS A 1 83 ? -11.422 -17.360 -4.307 1.00 80.12 83 HIS A C 1
ATOM 640 O O . HIS A 1 83 ? -12.053 -18.196 -4.942 1.00 80.12 83 HIS A O 1
ATOM 646 N N . PHE A 1 84 ? -11.678 -16.049 -4.401 1.00 84.06 84 PHE A N 1
ATOM 647 C CA . PHE A 1 84 ? -12.744 -15.494 -5.254 1.00 84.06 84 PHE A CA 1
ATOM 648 C C . PHE A 1 84 ? -12.230 -14.690 -6.459 1.00 84.06 84 PHE A C 1
ATOM 650 O O . PHE A 1 84 ? -13.031 -14.225 -7.263 1.00 84.06 84 PHE A O 1
ATOM 657 N N . GLY A 1 85 ? -10.915 -14.521 -6.600 1.00 87.12 85 GLY A N 1
ATOM 658 C CA . GLY A 1 85 ? -10.290 -13.748 -7.672 1.00 87.12 85 GLY A CA 1
ATOM 659 C C . GLY A 1 85 ? -10.172 -12.240 -7.389 1.00 87.12 85 GLY A C 1
ATOM 660 O O . GLY A 1 85 ? -10.530 -11.748 -6.311 1.00 87.12 85 GLY A O 1
ATOM 661 N N . PRO A 1 86 ? -9.623 -11.471 -8.344 1.00 91.00 86 PRO A N 1
ATOM 662 C CA . PRO A 1 86 ? -9.612 -10.011 -8.289 1.00 91.00 86 PRO A CA 1
ATOM 663 C C . PRO A 1 86 ? -11.020 -9.430 -8.228 1.00 91.00 86 PRO A C 1
ATOM 665 O O . PRO A 1 86 ? -11.949 -9.965 -8.830 1.00 91.00 86 PRO A O 1
ATOM 668 N N . VAL A 1 87 ? -11.165 -8.291 -7.557 1.00 90.94 87 VAL A N 1
ATOM 669 C CA . VAL A 1 87 ? -12.456 -7.611 -7.412 1.00 90.94 87 VAL A CA 1
ATOM 670 C C . VAL A 1 87 ? -12.453 -6.324 -8.227 1.00 90.94 87 VAL A C 1
ATOM 672 O O . VAL A 1 87 ? -11.454 -5.606 -8.182 1.00 90.94 87 VAL A O 1
ATOM 675 N N . PRO A 1 88 ? -13.537 -5.986 -8.943 1.00 92.12 88 PRO A N 1
ATOM 676 C CA . PRO A 1 88 ? -13.680 -4.671 -9.553 1.00 92.12 88 PRO A CA 1
ATOM 677 C C . PRO A 1 88 ? -13.456 -3.551 -8.529 1.00 92.12 88 PRO A C 1
ATOM 679 O O . PRO A 1 88 ? -14.040 -3.575 -7.444 1.00 92.12 88 PRO A O 1
ATOM 682 N N . GLU A 1 89 ? -12.670 -2.532 -8.885 1.00 90.81 89 GLU A N 1
ATOM 683 C CA . GLU A 1 89 ? -12.403 -1.382 -8.004 1.00 90.81 89 GLU A CA 1
ATOM 684 C C . GLU A 1 89 ? -13.702 -0.650 -7.616 1.00 90.81 89 GLU A C 1
ATOM 686 O O . GLU A 1 89 ? -13.804 -0.095 -6.529 1.00 90.81 89 GLU A O 1
ATOM 691 N N . GLY A 1 90 ? -14.747 -0.738 -8.448 1.00 88.69 90 GLY A N 1
ATOM 692 C CA . GLY A 1 90 ? -16.074 -0.186 -8.153 1.00 88.69 90 GLY A CA 1
ATOM 693 C C . GLY A 1 90 ? -16.829 -0.855 -6.994 1.00 88.69 90 GLY A C 1
ATOM 694 O O . GLY A 1 90 ? -17.773 -0.263 -6.475 1.00 88.69 90 GLY A O 1
ATOM 695 N N . LEU A 1 91 ? -16.439 -2.061 -6.560 1.00 90.50 91 LEU A N 1
ATOM 696 C CA . LEU A 1 91 ? -17.015 -2.693 -5.361 1.00 90.50 91 LEU A CA 1
ATOM 697 C C . LEU A 1 91 ? -16.373 -2.187 -4.064 1.00 90.50 91 LEU A C 1
ATOM 699 O O . LEU A 1 91 ? -16.903 -2.435 -2.976 1.00 90.50 91 LEU A O 1
ATOM 703 N N . VAL A 1 92 ? -15.268 -1.449 -4.168 1.00 92.06 92 VAL A N 1
ATOM 704 C CA . VAL A 1 92 ? -14.637 -0.785 -3.033 1.00 92.06 92 VAL A CA 1
ATOM 705 C C . VAL A 1 92 ? -15.497 0.408 -2.619 1.00 92.06 92 VAL A C 1
ATOM 707 O O . VAL A 1 92 ? -15.769 1.296 -3.417 1.00 92.06 92 VAL A O 1
ATOM 710 N N . GLN A 1 93 ? -15.946 0.430 -1.364 1.00 91.75 93 GLN A N 1
ATOM 711 C CA . GLN A 1 93 ? -16.899 1.425 -0.856 1.00 91.75 93 GLN A CA 1
ATOM 712 C C . GLN A 1 93 ? -16.255 2.488 0.028 1.00 91.75 93 GLN A C 1
ATOM 714 O O . GLN A 1 93 ? -16.703 3.638 0.032 1.00 91.75 93 GLN A O 1
ATOM 719 N N . ILE A 1 94 ? -15.244 2.095 0.807 1.00 92.25 94 ILE A N 1
ATOM 720 C CA . ILE A 1 94 ? -14.582 2.939 1.806 1.00 92.25 94 ILE A CA 1
ATOM 721 C C . ILE A 1 94 ? -13.091 2.610 1.893 1.00 92.25 94 ILE A C 1
ATOM 723 O O . ILE A 1 94 ? -12.686 1.466 1.682 1.00 92.25 94 ILE A O 1
ATOM 727 N N . ARG A 1 95 ? -12.290 3.597 2.292 1.00 91.19 95 ARG A N 1
ATOM 728 C CA . ARG A 1 95 ? -10.886 3.437 2.680 1.00 91.19 95 ARG A CA 1
ATOM 729 C C . ARG A 1 95 ? -10.726 3.716 4.171 1.00 91.19 95 ARG A C 1
ATOM 731 O O . ARG A 1 95 ? -11.238 4.714 4.673 1.00 91.19 95 ARG A O 1
ATOM 738 N N . LEU A 1 96 ? -10.020 2.843 4.882 1.00 90.25 96 LEU A N 1
ATOM 739 C CA . LEU A 1 96 ? -9.712 2.986 6.304 1.00 90.25 96 LEU A CA 1
ATOM 740 C C . LEU A 1 96 ? -8.325 3.610 6.463 1.00 90.25 96 LEU A C 1
ATOM 742 O O . LEU A 1 96 ? -7.330 3.047 6.007 1.00 90.25 96 LEU A O 1
ATOM 746 N N . THR A 1 97 ? -8.252 4.776 7.105 1.00 85.88 97 THR A N 1
ATOM 747 C CA . THR A 1 97 ? -7.026 5.595 7.118 1.00 85.88 97 THR A CA 1
ATOM 748 C C . THR A 1 97 ? -6.389 5.712 8.496 1.00 85.88 97 THR A C 1
ATOM 750 O O . THR A 1 97 ? -5.191 5.460 8.648 1.00 85.88 97 THR A O 1
ATOM 753 N N . LEU A 1 98 ? -7.177 6.074 9.506 1.00 83.94 98 LEU A N 1
ATOM 754 C CA . LEU A 1 98 ? -6.692 6.399 10.844 1.00 83.94 98 LEU A CA 1
ATOM 755 C C . LEU A 1 98 ? -7.424 5.565 11.890 1.00 83.94 98 LEU A C 1
ATOM 757 O O . LEU A 1 98 ? -8.653 5.548 11.913 1.00 83.94 98 LEU A O 1
ATOM 761 N N . ARG A 1 99 ? -6.686 4.915 12.791 1.00 88.12 99 ARG A N 1
ATOM 762 C CA . ARG A 1 99 ? -7.272 4.333 14.001 1.00 88.12 99 ARG A CA 1
ATOM 763 C C . ARG A 1 99 ? -7.331 5.392 15.091 1.00 88.12 99 ARG A C 1
ATOM 765 O O . ARG A 1 99 ? -6.292 5.914 15.490 1.00 88.12 99 ARG A O 1
ATOM 772 N N . ILE A 1 100 ? -8.542 5.668 15.566 1.00 84.94 100 ILE A N 1
ATOM 773 C CA . ILE A 1 100 ? -8.829 6.653 16.614 1.00 84.94 100 ILE A CA 1
ATOM 774 C C . ILE A 1 100 ? -9.008 6.016 17.998 1.00 84.94 100 ILE A C 1
ATOM 776 O O . ILE A 1 100 ? -8.790 6.687 19.001 1.00 84.94 100 ILE A O 1
ATOM 780 N N . TRP A 1 101 ? -9.343 4.723 18.065 1.00 78.69 101 TRP A N 1
ATOM 781 C CA . TRP A 1 101 ? -9.494 3.977 19.319 1.00 78.69 101 TRP A CA 1
ATOM 782 C C . TRP A 1 101 ? -9.085 2.502 19.145 1.00 78.69 101 TRP A C 1
ATOM 784 O O . TRP A 1 101 ? -9.269 1.985 18.041 1.00 78.69 101 TRP A O 1
ATOM 794 N N . PRO A 1 102 ? -8.566 1.804 20.178 1.00 72.62 102 PRO A N 1
ATOM 795 C CA . PRO A 1 102 ? -8.149 2.317 21.484 1.00 72.62 102 PRO A CA 1
ATOM 796 C C . PRO A 1 102 ? -6.979 3.283 21.337 1.00 72.62 102 PRO A C 1
ATOM 798 O O . PRO A 1 102 ? -6.122 3.104 20.467 1.00 72.62 102 PRO A O 1
ATOM 801 N N . LEU A 1 103 ? -6.949 4.315 22.186 1.00 71.12 103 LEU A N 1
ATOM 802 C CA . LEU A 1 103 ? -5.952 5.376 22.073 1.00 71.12 103 LEU A CA 1
ATOM 803 C C . LEU A 1 103 ? -4.527 4.808 22.094 1.00 71.12 103 LEU A C 1
ATOM 805 O O . LEU A 1 103 ? -3.701 5.234 21.304 1.00 71.12 103 LEU A O 1
ATOM 809 N N . THR A 1 104 ? -4.264 3.756 22.873 1.00 68.94 104 THR A N 1
ATOM 810 C CA . THR A 1 104 ? -2.968 3.049 22.957 1.00 68.94 104 THR A CA 1
ATOM 811 C C . THR A 1 104 ? -2.382 2.619 21.611 1.00 68.94 104 THR A C 1
ATOM 813 O O . THR A 1 104 ? -1.170 2.445 21.478 1.00 68.94 104 THR A O 1
ATOM 816 N N . ARG A 1 105 ? -3.237 2.451 20.599 1.00 68.69 105 ARG A N 1
ATOM 817 C CA . ARG A 1 105 ? -2.865 2.054 19.243 1.00 68.69 105 ARG A CA 1
ATOM 818 C C . ARG A 1 105 ? -3.208 3.131 18.209 1.00 68.69 105 ARG A C 1
ATOM 820 O O . ARG A 1 105 ? -3.194 2.835 17.011 1.00 68.69 105 ARG A O 1
ATOM 827 N N . PHE A 1 106 ? -3.512 4.354 18.641 1.00 77.00 106 PHE A N 1
ATOM 828 C CA . PHE A 1 106 ? -3.794 5.493 17.772 1.00 77.00 106 PHE A CA 1
ATOM 829 C C . PHE A 1 106 ? -2.696 5.663 16.722 1.00 77.00 106 PHE A C 1
ATOM 831 O O . PHE A 1 106 ? -1.502 5.607 17.025 1.00 77.00 106 PHE A O 1
ATOM 838 N N . GLY A 1 107 ? -3.099 5.874 15.475 1.00 77.25 107 GLY A N 1
ATOM 839 C CA . GLY A 1 107 ? -2.154 6.093 14.393 1.00 77.25 107 GLY A CA 1
ATOM 840 C C . GLY A 1 107 ? -2.697 5.714 13.029 1.00 77.25 107 GLY A C 1
ATOM 841 O O . GLY A 1 107 ? -3.774 5.133 12.881 1.00 77.25 107 GLY A O 1
ATOM 842 N N . TRP A 1 108 ? -1.924 6.077 12.012 1.00 78.81 108 TRP A N 1
ATOM 843 C CA . TRP A 1 108 ? -2.228 5.753 10.627 1.00 78.81 108 TRP A CA 1
ATOM 844 C C . TRP A 1 108 ? -2.168 4.240 10.414 1.00 78.81 108 TRP A C 1
ATOM 846 O O . TRP A 1 108 ? -1.226 3.578 10.845 1.00 78.81 108 TRP A O 1
ATOM 856 N N . LEU A 1 109 ? -3.175 3.706 9.726 1.00 76.19 109 LEU A N 1
ATOM 857 C CA . LEU A 1 109 ? -3.231 2.304 9.301 1.00 76.19 109 LEU A CA 1
ATOM 858 C C . LEU A 1 109 ? -2.362 2.030 8.063 1.00 76.19 109 LEU A C 1
ATOM 860 O O . LEU A 1 109 ? -2.099 0.875 7.719 1.00 76.19 109 LEU A O 1
ATOM 864 N N . SER A 1 110 ? -1.919 3.103 7.404 1.00 64.19 110 SER A N 1
ATOM 865 C CA . SER A 1 110 ? -0.920 3.073 6.344 1.00 64.19 110 SER A CA 1
ATOM 866 C C . SER A 1 110 ? 0.463 2.884 6.959 1.00 64.19 110 SER A C 1
ATOM 868 O O . SER A 1 110 ? 0.902 3.694 7.779 1.00 64.19 110 SER A O 1
ATOM 870 N N . ASN A 1 111 ? 1.178 1.841 6.545 1.00 56.31 111 ASN A N 1
ATOM 871 C CA . ASN A 1 111 ? 2.543 1.616 7.009 1.00 56.31 111 ASN A CA 1
ATOM 872 C C . ASN A 1 111 ? 3.457 2.754 6.522 1.00 56.31 111 ASN A C 1
ATOM 874 O O . ASN A 1 111 ? 3.463 3.093 5.347 1.00 56.31 111 ASN A O 1
ATOM 878 N N . LYS A 1 112 ? 4.257 3.341 7.422 1.00 45.75 112 LYS A N 1
ATOM 879 C CA . LYS A 1 112 ? 5.355 4.257 7.047 1.00 45.75 112 LYS A CA 1
ATOM 880 C C . LYS A 1 112 ? 6.543 3.513 6.426 1.00 45.75 112 LYS A C 1
ATOM 882 O O . LYS A 1 112 ? 7.297 4.105 5.666 1.00 45.75 112 LYS A O 1
ATOM 887 N N . TRP A 1 113 ? 6.688 2.226 6.748 1.00 41.88 113 TRP A N 1
ATOM 888 C CA . TRP A 1 113 ? 7.753 1.352 6.254 1.00 41.88 113 TRP A CA 1
ATOM 889 C C . TRP A 1 113 ? 7.681 1.092 4.748 1.00 41.88 113 TRP A C 1
ATOM 891 O O . TRP A 1 113 ? 8.725 0.920 4.131 1.00 41.88 113 TRP A O 1
ATOM 901 N N . THR A 1 114 ? 6.490 1.156 4.140 1.00 47.12 114 THR A N 1
ATOM 902 C CA . THR A 1 114 ? 6.377 1.056 2.680 1.00 47.12 114 THR A CA 1
ATOM 903 C C . THR A 1 114 ? 7.139 2.193 2.013 1.00 47.12 114 THR A C 1
ATOM 905 O O . THR A 1 114 ? 7.945 1.925 1.150 1.00 47.12 114 THR A O 1
ATOM 908 N N . LYS A 1 115 ? 7.080 3.434 2.512 1.00 46.00 115 LYS A N 1
ATOM 909 C CA . LYS A 1 115 ? 7.723 4.585 1.849 1.00 46.00 115 LYS A CA 1
ATOM 910 C C . LYS A 1 115 ? 9.253 4.471 1.662 1.00 46.00 115 LYS A C 1
ATOM 912 O O . LYS A 1 115 ? 9.768 5.049 0.711 1.00 46.00 115 LYS A O 1
ATOM 917 N N . MET A 1 116 ? 9.974 3.779 2.552 1.00 47.97 116 MET A N 1
ATOM 918 C CA . MET A 1 116 ? 11.426 3.532 2.425 1.00 47.97 116 MET A CA 1
ATOM 919 C C . MET A 1 116 ? 11.718 2.286 1.581 1.00 47.97 116 MET A C 1
ATOM 921 O O . MET A 1 116 ? 12.570 2.342 0.697 1.00 47.97 116 MET A O 1
ATOM 925 N N . SER A 1 117 ? 10.985 1.188 1.809 1.00 55.12 117 SER A N 1
ATOM 926 C CA . SER A 1 117 ? 11.079 -0.018 0.976 1.00 55.12 117 SER A CA 1
ATOM 927 C C . SER A 1 117 ? 10.743 0.283 -0.484 1.00 55.12 117 SER A C 1
ATOM 929 O O . SER A 1 117 ? 11.460 -0.157 -1.367 1.00 55.12 117 SER A O 1
ATOM 931 N N . ASP A 1 118 ? 9.739 1.124 -0.729 1.00 66.81 118 ASP A N 1
ATOM 932 C CA . ASP A 1 118 ? 9.296 1.551 -2.053 1.00 66.81 118 ASP A CA 1
ATOM 933 C C . ASP A 1 118 ? 10.415 2.278 -2.805 1.00 66.81 118 ASP A C 1
ATOM 935 O O . ASP A 1 118 ? 10.546 2.076 -4.001 1.00 66.81 118 ASP A O 1
ATOM 939 N N . ARG A 1 119 ? 11.251 3.087 -2.136 1.00 70.81 119 ARG A N 1
ATOM 940 C CA . ARG A 1 119 ? 12.370 3.780 -2.801 1.00 70.81 119 ARG A CA 1
ATOM 941 C C . ARG A 1 119 ? 13.525 2.850 -3.135 1.00 70.81 119 ARG A C 1
ATOM 943 O O . ARG A 1 119 ? 14.116 2.982 -4.199 1.00 70.81 119 ARG A O 1
ATOM 950 N N . LEU A 1 120 ? 13.833 1.903 -2.249 1.00 76.25 120 LEU A N 1
ATOM 951 C CA . LEU A 1 120 ? 14.850 0.890 -2.527 1.00 76.25 120 LEU A CA 1
ATOM 952 C C . LEU A 1 120 ? 14.395 -0.047 -3.655 1.00 76.25 120 LEU A C 1
ATOM 954 O O . LEU A 1 120 ? 15.177 -0.344 -4.551 1.00 76.25 120 LEU A O 1
ATOM 958 N N . THR A 1 121 ? 13.125 -0.454 -3.649 1.00 78.81 121 THR A N 1
ATOM 959 C CA . THR A 1 121 ? 12.522 -1.231 -4.738 1.00 78.81 121 THR A CA 1
ATOM 960 C C . THR A 1 121 ? 12.467 -0.423 -6.037 1.00 78.81 121 THR A C 1
ATOM 962 O O . THR A 1 121 ? 12.865 -0.939 -7.070 1.00 78.81 121 THR A O 1
ATOM 965 N N . GLN A 1 122 ? 12.103 0.864 -5.996 1.00 81.50 122 GLN A N 1
ATOM 966 C CA . GLN A 1 122 ? 12.146 1.747 -7.172 1.00 81.50 122 GLN A CA 1
ATOM 967 C C . GLN A 1 122 ? 13.559 1.890 -7.740 1.00 81.50 122 GLN A C 1
ATOM 969 O O . GLN A 1 122 ? 13.729 1.892 -8.954 1.00 81.50 122 GLN A O 1
ATOM 974 N N . LEU A 1 123 ? 14.579 1.989 -6.882 1.00 89.12 123 LEU A N 1
ATOM 975 C CA . LEU A 1 123 ? 15.968 2.016 -7.330 1.00 89.12 123 LEU A CA 1
ATOM 976 C C . LEU A 1 123 ? 16.349 0.702 -8.027 1.00 89.12 123 LEU A C 1
ATOM 978 O O . LEU A 1 123 ? 16.985 0.732 -9.075 1.00 89.12 123 LEU A O 1
ATOM 982 N N . GLN A 1 124 ? 15.940 -0.442 -7.471 1.00 87.62 124 GLN A N 1
ATOM 983 C CA . GLN A 1 124 ? 16.161 -1.749 -8.096 1.00 87.62 124 GLN A CA 1
ATOM 984 C C . GLN A 1 124 ? 15.470 -1.855 -9.461 1.00 87.62 124 GLN A C 1
ATOM 986 O O . GLN A 1 124 ? 16.093 -2.321 -10.413 1.00 87.62 124 GLN A O 1
ATOM 991 N N . ASP A 1 125 ? 14.225 -1.391 -9.574 1.00 85.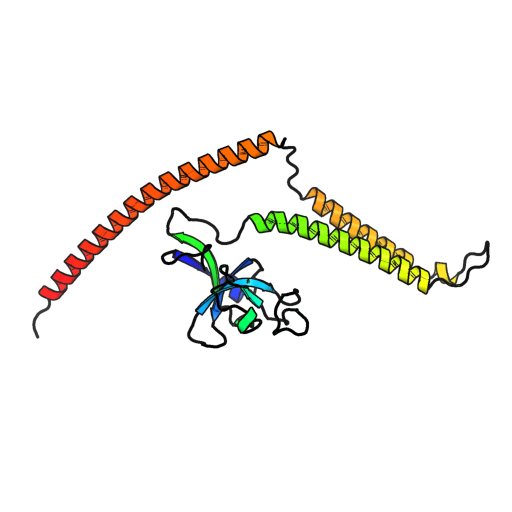25 125 ASP A N 1
ATOM 992 C CA . ASP A 1 125 ? 13.477 -1.388 -10.833 1.00 85.25 125 ASP A CA 1
ATOM 993 C C . ASP A 1 125 ? 14.165 -0.504 -11.886 1.00 85.25 125 ASP A C 1
ATOM 995 O O . ASP A 1 125 ? 14.403 -0.965 -12.998 1.00 85.25 125 ASP A O 1
ATOM 999 N N . LEU A 1 126 ? 14.605 0.707 -11.518 1.00 88.00 126 LEU A N 1
ATOM 1000 C CA . LEU A 1 126 ? 15.340 1.603 -12.423 1.00 88.00 126 LEU A CA 1
ATOM 1001 C C . LEU A 1 126 ? 16.664 0.995 -12.915 1.00 88.00 126 LEU A C 1
ATOM 1003 O O . LEU A 1 126 ? 17.026 1.152 -14.081 1.00 88.00 126 LEU A O 1
ATOM 1007 N N . VAL A 1 127 ? 17.391 0.285 -12.047 1.00 92.88 127 VAL A N 1
ATOM 1008 C CA . VAL A 1 127 ? 18.633 -0.411 -12.426 1.00 92.88 127 VAL A CA 1
ATOM 1009 C C . VAL A 1 127 ? 18.346 -1.581 -13.372 1.00 92.88 127 VAL A C 1
ATOM 1011 O O . VAL A 1 127 ? 19.072 -1.772 -14.350 1.00 92.88 127 VAL A 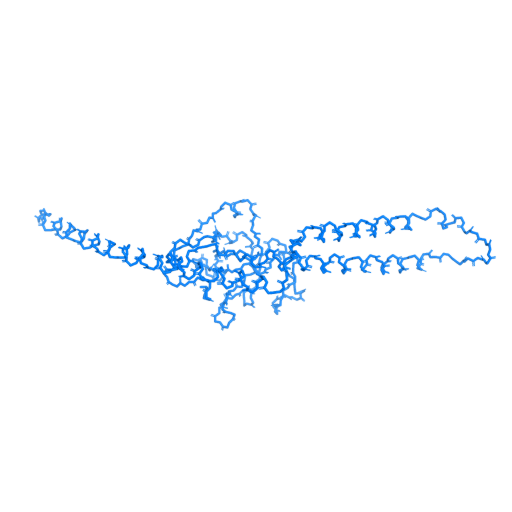O 1
ATOM 1014 N N . ASN A 1 128 ? 17.281 -2.343 -13.118 1.00 89.50 128 ASN A N 1
ATOM 1015 C CA . ASN A 1 128 ? 16.856 -3.425 -14.007 1.00 89.50 128 ASN A CA 1
ATOM 1016 C C . ASN A 1 128 ? 16.422 -2.886 -15.378 1.00 89.50 128 ASN A C 1
ATOM 1018 O O . ASN A 1 128 ? 16.804 -3.450 -16.405 1.00 89.50 128 ASN A O 1
ATOM 1022 N N . ASP A 1 129 ? 15.689 -1.774 -15.401 1.00 87.38 129 ASP A N 1
ATOM 1023 C CA . ASP A 1 129 ? 15.262 -1.101 -16.628 1.00 87.38 129 ASP A CA 1
ATOM 1024 C C . ASP A 1 129 ? 16.462 -0.555 -17.418 1.00 87.38 129 ASP A C 1
ATOM 1026 O O . ASP A 1 129 ? 16.516 -0.710 -18.639 1.00 87.38 129 ASP A O 1
ATOM 1030 N N . LEU A 1 130 ? 17.475 0.006 -16.745 1.00 92.88 130 LEU A N 1
ATOM 1031 C CA . LEU A 1 130 ? 18.725 0.423 -17.392 1.00 92.88 130 LEU A CA 1
ATOM 1032 C C . LEU A 1 130 ? 19.440 -0.765 -18.052 1.00 92.88 130 LEU A C 1
ATOM 1034 O O . LEU A 1 130 ? 19.865 -0.670 -19.206 1.00 92.88 130 LEU A O 1
ATOM 1038 N N . ALA A 1 131 ? 19.542 -1.894 -17.346 1.00 92.50 131 ALA A N 1
ATOM 1039 C CA . ALA A 1 131 ? 20.154 -3.108 -17.882 1.00 92.50 131 ALA A CA 1
ATOM 1040 C C . ALA A 1 131 ? 19.375 -3.653 -19.093 1.00 92.50 131 ALA A C 1
ATOM 1042 O O . ALA A 1 131 ? 19.974 -4.057 -20.095 1.00 92.50 131 ALA A O 1
ATOM 1043 N N . ALA A 1 132 ? 18.041 -3.616 -19.038 1.00 87.94 132 ALA A N 1
ATOM 1044 C CA . ALA A 1 132 ? 17.183 -3.987 -20.159 1.00 87.94 132 ALA A CA 1
ATOM 1045 C C . ALA A 1 132 ? 17.389 -3.053 -21.364 1.00 87.94 132 ALA A C 1
ATOM 1047 O O . ALA A 1 132 ? 17.549 -3.524 -22.487 1.00 87.94 132 ALA A O 1
ATOM 1048 N N . CYS A 1 133 ? 17.461 -1.737 -21.147 1.00 88.88 133 CYS A N 1
ATOM 1049 C CA . CYS A 1 133 ? 17.737 -0.764 -22.205 1.00 88.88 133 CYS A CA 1
ATOM 1050 C C . CYS A 1 133 ? 19.091 -1.014 -22.881 1.00 88.88 133 CYS A C 1
ATOM 1052 O O . CYS A 1 133 ? 19.156 -1.043 -24.107 1.00 88.88 133 CYS A O 1
ATOM 1054 N N . MET A 1 134 ? 20.156 -1.248 -22.107 1.00 92.50 134 MET A N 1
ATOM 1055 C CA . MET A 1 134 ? 21.488 -1.526 -22.659 1.00 92.50 134 MET A CA 1
ATOM 1056 C C . MET A 1 134 ? 21.524 -2.828 -23.466 1.00 92.50 134 MET A C 1
ATOM 1058 O O . MET A 1 134 ? 22.068 -2.861 -24.567 1.00 92.50 134 MET A O 1
ATOM 1062 N N . THR A 1 135 ? 20.927 -3.902 -22.945 1.00 93.69 135 THR A N 1
ATOM 1063 C CA . THR A 1 135 ? 20.915 -5.208 -23.625 1.00 93.69 135 THR A CA 1
ATOM 1064 C C . THR A 1 135 ? 20.055 -5.198 -24.887 1.00 93.69 135 THR A C 1
ATOM 1066 O O . THR A 1 135 ? 20.476 -5.736 -25.910 1.00 93.69 135 THR A O 1
ATOM 1069 N N . ASN A 1 136 ? 18.903 -4.524 -24.856 1.00 91.12 136 ASN A N 1
ATOM 1070 C CA . ASN A 1 136 ? 18.062 -4.332 -26.037 1.00 91.12 136 ASN A CA 1
ATOM 1071 C C . ASN A 1 136 ? 18.757 -3.465 -27.093 1.00 91.12 136 ASN A C 1
ATOM 1073 O O . ASN A 1 136 ? 18.717 -3.814 -28.269 1.00 91.12 136 ASN A O 1
ATOM 1077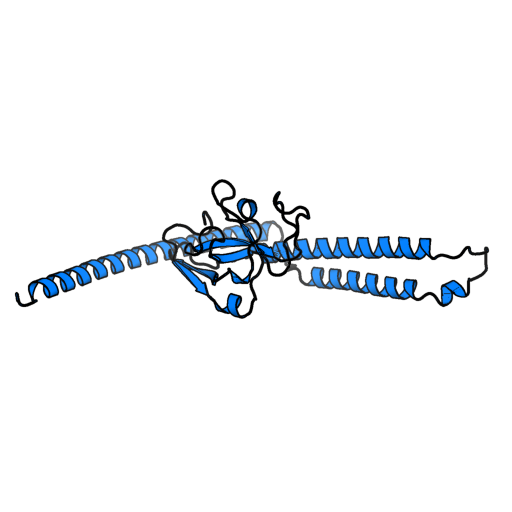 N N . ALA A 1 137 ? 19.426 -2.380 -26.684 1.00 92.19 137 ALA A N 1
ATOM 1078 C CA . ALA A 1 137 ? 20.184 -1.528 -27.596 1.00 92.19 137 ALA A CA 1
ATOM 1079 C C . ALA A 1 137 ? 21.277 -2.325 -28.317 1.00 92.19 137 ALA A C 1
ATOM 1081 O O . ALA A 1 137 ? 21.338 -2.311 -29.540 1.00 92.19 137 ALA A O 1
ATOM 1082 N N . ILE A 1 138 ? 22.085 -3.093 -27.577 1.00 91.44 138 ILE A N 1
ATOM 1083 C CA . ILE A 1 138 ? 23.121 -3.952 -28.170 1.00 91.44 138 ILE A CA 1
ATOM 1084 C C . ILE A 1 138 ? 22.499 -4.974 -29.127 1.00 91.44 138 ILE A C 1
ATOM 1086 O O . ILE A 1 138 ? 23.011 -5.158 -30.227 1.00 91.44 138 ILE A O 1
ATOM 1090 N N . GLY A 1 139 ? 21.398 -5.620 -28.732 1.00 90.88 139 GLY A N 1
ATOM 1091 C CA . GLY A 1 139 ? 20.728 -6.618 -29.565 1.00 90.88 139 GLY A CA 1
ATOM 1092 C C . GLY A 1 139 ? 20.207 -6.048 -30.887 1.00 90.88 139 GLY A C 1
ATOM 1093 O O . GLY A 1 139 ? 20.427 -6.651 -31.934 1.00 90.88 139 GLY A O 1
ATOM 1094 N N . VAL A 1 140 ? 19.561 -4.878 -30.851 1.00 89.19 140 VAL A N 1
ATOM 1095 C CA . VAL A 1 140 ? 19.054 -4.200 -32.056 1.00 89.19 140 VAL A CA 1
ATOM 1096 C C . VAL A 1 140 ? 20.209 -3.724 -32.933 1.00 89.19 140 VAL A C 1
ATOM 1098 O O . VAL A 1 140 ? 20.219 -4.019 -34.121 1.00 89.19 140 VAL A O 1
ATOM 1101 N N . LEU A 1 141 ? 21.222 -3.078 -32.350 1.00 87.50 141 LEU A N 1
ATOM 1102 C CA . LEU A 1 141 ? 22.371 -2.578 -33.107 1.00 87.50 141 LEU A CA 1
ATOM 1103 C C . LEU A 1 141 ? 23.179 -3.708 -33.757 1.00 87.50 141 LEU A C 1
ATOM 1105 O O . LEU A 1 141 ? 23.664 -3.545 -34.867 1.00 87.50 141 LEU A O 1
ATOM 1109 N N . GLN A 1 142 ? 23.309 -4.867 -33.106 1.00 85.88 142 GLN A N 1
ATOM 1110 C CA . GLN A 1 142 ? 23.948 -6.040 -33.715 1.00 85.88 142 GLN A CA 1
ATOM 1111 C C . GLN A 1 142 ? 23.096 -6.682 -34.814 1.00 85.88 142 GLN A C 1
ATOM 1113 O O . GLN A 1 142 ? 23.655 -7.241 -35.754 1.00 85.88 142 GLN A O 1
ATOM 1118 N N . GLY A 1 143 ? 21.768 -6.644 -34.683 1.00 83.31 143 GLY A N 1
ATOM 1119 C CA . GLY A 1 143 ? 20.843 -7.223 -35.657 1.00 83.31 143 GLY A CA 1
ATOM 1120 C C . GLY A 1 143 ? 20.695 -6.390 -36.930 1.00 83.31 143 GLY A C 1
ATOM 1121 O O . GLY A 1 143 ? 20.571 -6.960 -38.010 1.00 83.31 143 GLY A O 1
ATOM 1122 N N . GLU A 1 144 ? 20.742 -5.065 -36.799 1.00 80.19 144 GLU A N 1
ATOM 1123 C CA . GLU A 1 144 ? 20.619 -4.112 -37.911 1.00 80.19 144 GLU A CA 1
ATOM 1124 C C . GLU A 1 144 ? 21.979 -3.723 -38.516 1.00 80.19 144 GLU A C 1
ATOM 1126 O O . GLU A 1 144 ? 22.026 -3.046 -39.540 1.00 80.19 144 GLU A O 1
ATOM 1131 N N . ALA A 1 145 ? 23.098 -4.149 -37.914 1.00 77.94 145 ALA A N 1
ATOM 1132 C CA . ALA A 1 145 ? 24.431 -3.825 -38.412 1.00 77.94 145 ALA A CA 1
ATOM 1133 C C . ALA A 1 145 ? 24.658 -4.405 -39.826 1.00 77.94 145 ALA A C 1
ATOM 1135 O O . ALA A 1 145 ? 24.684 -5.632 -39.988 1.00 77.94 145 ALA A O 1
ATOM 1136 N N . PRO A 1 146 ? 24.891 -3.559 -40.849 1.00 76.50 146 PRO A N 1
ATOM 1137 C CA . PRO A 1 146 ? 25.268 -4.037 -42.168 1.00 76.50 146 PRO A CA 1
ATOM 1138 C C . PRO A 1 146 ? 26.677 -4.656 -42.130 1.00 76.50 146 PRO A C 1
ATOM 1140 O O . PRO A 1 146 ? 27.493 -4.314 -41.269 1.00 76.50 146 PRO A O 1
ATOM 1143 N N . PRO A 1 147 ? 27.009 -5.565 -43.062 1.00 75.56 147 PRO A N 1
ATOM 1144 C CA . PRO A 1 147 ? 28.377 -6.046 -43.211 1.00 75.56 147 PRO A CA 1
ATOM 1145 C C . PRO A 1 147 ? 29.301 -4.878 -43.589 1.00 75.56 147 PRO A C 1
ATOM 1147 O O . PRO A 1 147 ? 29.116 -4.245 -44.624 1.00 75.56 147 PRO A O 1
ATOM 1150 N N . CYS A 1 148 ? 30.299 -4.596 -42.752 1.00 68.56 148 CYS A N 1
ATOM 1151 C CA . CYS A 1 148 ? 31.255 -3.510 -42.981 1.00 68.56 148 CYS A CA 1
ATOM 1152 C C . CYS A 1 148 ? 32.546 -4.030 -43.630 1.00 68.56 148 CYS A C 1
ATOM 1154 O O . CYS A 1 148 ? 33.102 -5.041 -43.190 1.00 68.56 148 CYS A O 1
ATOM 1156 N N . GLU A 1 149 ? 33.072 -3.310 -44.624 1.00 69.31 149 GLU A N 1
ATOM 1157 C CA . GLU A 1 149 ? 34.436 -3.525 -45.118 1.00 69.31 149 GLU A CA 1
ATOM 1158 C C . GLU A 1 149 ? 35.460 -2.869 -44.175 1.00 69.31 149 GLU A C 1
ATOM 1160 O O . GLU A 1 149 ? 35.218 -1.812 -43.588 1.00 69.31 149 GLU A O 1
ATOM 1165 N N . PHE A 1 150 ? 36.626 -3.497 -43.994 1.00 67.12 150 PHE A N 1
ATOM 1166 C CA . PHE A 1 150 ? 37.690 -2.927 -43.162 1.00 67.12 150 PHE A CA 1
ATOM 1167 C C . PHE A 1 150 ? 38.150 -1.579 -43.755 1.00 67.12 150 PHE A C 1
ATOM 1169 O O . PHE A 1 150 ? 38.641 -1.555 -44.878 1.00 67.12 150 PHE A O 1
ATOM 1176 N N . ASN A 1 151 ? 38.056 -0.499 -42.963 1.00 67.44 151 ASN A N 1
ATOM 1177 C CA . ASN A 1 151 ? 38.379 0.912 -43.274 1.00 67.44 151 ASN A CA 1
ATOM 1178 C C . ASN A 1 151 ? 37.334 1.762 -44.028 1.00 67.44 151 ASN A C 1
ATOM 1180 O O . ASN A 1 151 ? 37.619 2.940 -44.255 1.00 67.44 151 ASN A O 1
ATOM 1184 N N . GLU A 1 152 ? 36.135 1.265 -44.343 1.00 68.38 152 GLU A N 1
ATOM 1185 C CA . GLU A 1 152 ? 35.067 2.104 -44.917 1.00 68.38 152 GLU A CA 1
ATOM 1186 C C . GLU A 1 152 ? 33.904 2.308 -43.934 1.00 68.38 152 GLU A C 1
ATOM 1188 O O . GLU A 1 152 ? 33.490 1.386 -43.233 1.00 68.38 152 GLU A O 1
ATOM 1193 N N . ILE A 1 153 ? 33.390 3.541 -43.859 1.00 65.38 153 ILE A N 1
ATOM 1194 C CA . ILE A 1 153 ? 32.205 3.884 -43.061 1.00 65.38 153 ILE A CA 1
ATOM 1195 C C . ILE A 1 153 ? 30.979 3.700 -43.958 1.00 65.38 153 ILE A C 1
ATOM 1197 O O . ILE A 1 153 ? 30.853 4.355 -44.996 1.00 65.38 153 ILE A O 1
ATOM 1201 N N . SER A 1 154 ? 30.074 2.805 -43.571 1.00 67.25 154 SER A N 1
ATOM 1202 C CA . SER A 1 154 ? 28.816 2.561 -44.274 1.00 67.25 154 SER A CA 1
ATOM 1203 C C . SER A 1 154 ? 27.890 3.774 -44.121 1.00 67.25 154 SER A C 1
ATOM 1205 O O . SER A 1 154 ? 27.458 4.087 -43.015 1.00 67.25 154 SER A O 1
ATOM 1207 N N . LYS A 1 155 ? 27.532 4.439 -45.229 1.00 68.50 155 LYS A N 1
ATOM 1208 C CA . LYS A 1 155 ? 26.583 5.578 -45.230 1.00 68.50 155 LYS A CA 1
ATOM 1209 C C . LYS A 1 155 ? 25.216 5.224 -44.634 1.00 68.50 155 LYS A C 1
ATOM 1211 O O . LYS A 1 155 ? 24.565 6.067 -44.037 1.00 68.50 155 LYS A O 1
ATOM 1216 N N . GLU A 1 156 ? 24.816 3.963 -44.760 1.00 68.19 156 GLU A N 1
ATOM 1217 C CA . GLU A 1 156 ? 23.584 3.409 -44.185 1.00 68.19 156 GLU A CA 1
ATOM 1218 C C . GLU A 1 156 ? 23.583 3.452 -42.648 1.00 68.19 156 GLU A C 1
ATOM 1220 O O . GLU A 1 156 ? 22.529 3.604 -42.039 1.00 68.19 156 GLU A O 1
ATOM 1225 N N . LEU A 1 157 ? 24.762 3.372 -42.020 1.00 68.81 157 LEU A N 1
ATOM 1226 C CA . LEU A 1 157 ? 24.924 3.463 -40.569 1.00 68.81 157 LEU A CA 1
ATOM 1227 C C . LEU A 1 157 ? 24.916 4.923 -40.081 1.00 68.81 157 LEU A C 1
ATOM 1229 O O . LEU A 1 157 ? 24.507 5.187 -38.956 1.00 68.81 157 LEU A O 1
ATOM 1233 N N . GLU A 1 158 ? 25.344 5.879 -40.916 1.00 69.12 158 GLU A N 1
ATOM 1234 C CA . GLU A 1 158 ? 25.298 7.317 -40.593 1.00 69.12 158 GLU A CA 1
ATOM 1235 C C . GLU A 1 158 ? 23.866 7.871 -40.583 1.00 69.12 158 GLU A C 1
ATOM 1237 O O . GLU A 1 158 ? 23.575 8.820 -39.855 1.00 69.12 158 GLU A O 1
ATOM 1242 N N . GLU A 1 159 ? 22.967 7.282 -41.374 1.00 71.38 159 GLU A N 1
ATOM 1243 C CA . GLU A 1 159 ? 21.551 7.664 -41.431 1.00 71.38 159 GLU A CA 1
ATOM 1244 C C . GLU A 1 159 ? 20.691 6.947 -40.369 1.00 71.38 159 GLU A C 1
ATOM 1246 O O . GLU A 1 159 ? 19.514 7.281 -40.207 1.00 71.38 159 GLU A O 1
ATOM 1251 N N . GLU A 1 160 ? 21.251 5.981 -39.628 1.00 78.12 160 GLU A N 1
ATOM 1252 C CA . GLU A 1 160 ? 20.509 5.171 -38.661 1.00 78.12 160 GLU A CA 1
ATOM 1253 C C . GLU A 1 160 ? 20.292 5.919 -37.324 1.00 78.12 160 GLU A C 1
ATOM 1255 O O . GLU A 1 160 ? 21.242 6.194 -36.587 1.00 78.12 160 GLU A O 1
ATOM 1260 N N . PRO A 1 161 ? 19.040 6.229 -36.931 1.00 84.06 161 PRO A N 1
ATOM 1261 C CA . PRO A 1 161 ? 18.777 7.043 -35.742 1.00 84.06 161 PRO A CA 1
ATOM 1262 C C . PRO A 1 161 ? 18.828 6.247 -34.428 1.00 84.06 161 PRO A C 1
ATOM 1264 O O . PRO A 1 161 ? 18.708 6.824 -33.343 1.00 84.06 161 PRO A O 1
ATOM 1267 N N . ASN A 1 162 ? 18.932 4.915 -34.482 1.00 85.38 162 ASN A N 1
ATOM 1268 C CA . ASN A 1 162 ? 18.759 4.075 -33.296 1.00 85.38 162 ASN A CA 1
ATOM 1269 C C . ASN A 1 162 ? 19.898 4.263 -32.294 1.00 85.38 162 ASN A C 1
ATOM 1271 O O . ASN A 1 162 ? 19.634 4.312 -31.093 1.00 85.38 162 ASN A O 1
ATOM 1275 N N . CYS A 1 163 ? 21.133 4.450 -32.768 1.00 86.25 163 CYS A N 1
ATOM 1276 C CA . CYS A 1 163 ? 22.276 4.765 -31.911 1.00 86.25 163 CYS A CA 1
ATOM 1277 C C . CYS A 1 163 ? 22.016 5.996 -31.022 1.00 86.25 163 CYS A C 1
ATOM 1279 O O . CYS A 1 163 ? 22.195 5.937 -29.802 1.00 86.25 163 CYS A O 1
ATOM 1281 N N . GLU A 1 164 ? 21.540 7.096 -31.612 1.00 88.69 164 GLU A N 1
ATOM 1282 C CA . GLU A 1 164 ? 21.233 8.334 -30.884 1.00 88.69 164 GLU A CA 1
ATOM 1283 C C . GLU A 1 164 ? 20.040 8.151 -29.930 1.00 88.69 164 GLU A C 1
ATOM 1285 O O . GLU A 1 164 ? 20.091 8.562 -28.765 1.00 88.69 164 GLU A O 1
ATOM 1290 N N . ASN A 1 165 ? 18.990 7.459 -30.384 1.00 89.44 165 ASN A N 1
ATOM 1291 C CA . ASN A 1 165 ? 17.809 7.167 -29.568 1.00 89.44 165 ASN A CA 1
ATOM 1292 C C . ASN A 1 165 ? 18.152 6.318 -28.334 1.00 89.44 165 ASN A C 1
ATOM 1294 O O . ASN A 1 165 ? 17.722 6.639 -27.222 1.00 89.44 165 ASN A O 1
ATOM 1298 N N . PHE A 1 166 ? 18.954 5.262 -28.496 1.00 92.62 166 PHE A N 1
ATOM 1299 C CA . PHE A 1 166 ? 19.395 4.429 -27.378 1.00 92.62 166 PHE A CA 1
ATOM 1300 C C . PHE A 1 166 ? 20.305 5.197 -26.420 1.00 92.62 166 PHE A C 1
ATOM 1302 O O . PHE A 1 166 ? 20.121 5.090 -25.206 1.00 92.62 166 PHE A O 1
ATOM 1309 N N . ALA A 1 167 ? 21.229 6.015 -26.933 1.00 92.69 167 ALA A N 1
ATOM 1310 C CA . ALA A 1 167 ? 22.086 6.856 -26.099 1.00 92.69 167 ALA A CA 1
ATOM 1311 C C . ALA A 1 167 ? 21.262 7.822 -25.230 1.00 92.69 167 ALA A C 1
ATOM 1313 O O . ALA A 1 167 ? 21.489 7.918 -24.021 1.00 92.69 167 ALA A O 1
ATOM 1314 N N . SER A 1 168 ? 20.252 8.472 -25.817 1.00 92.94 168 SER A N 1
ATOM 1315 C CA . SER A 1 168 ? 19.321 9.355 -25.105 1.00 92.94 168 SER A CA 1
ATOM 1316 C C . SER A 1 168 ? 18.528 8.616 -24.016 1.00 92.94 168 SER A C 1
ATOM 1318 O O . SER A 1 168 ? 18.444 9.082 -22.876 1.00 92.94 168 SER A O 1
ATOM 1320 N N . LEU A 1 169 ? 17.997 7.426 -24.323 1.00 89.88 169 LEU A N 1
ATOM 1321 C CA . LEU A 1 169 ? 17.243 6.609 -23.363 1.00 89.88 169 LEU A CA 1
ATOM 1322 C C . LEU A 1 169 ? 18.105 6.128 -22.190 1.00 89.88 169 LEU A C 1
ATOM 1324 O O . LEU A 1 169 ? 17.678 6.219 -21.038 1.00 89.88 169 LEU A O 1
ATOM 1328 N N . ILE A 1 170 ? 19.322 5.656 -22.470 1.00 94.25 170 ILE A N 1
ATOM 1329 C CA . ILE A 1 170 ? 20.274 5.204 -21.447 1.00 94.25 170 ILE A CA 1
ATOM 1330 C C . ILE A 1 170 ? 20.688 6.381 -20.557 1.00 94.25 170 ILE A C 1
ATOM 1332 O O . ILE A 1 170 ? 20.684 6.249 -19.332 1.00 94.25 170 ILE A O 1
ATOM 1336 N N . ALA A 1 171 ? 20.985 7.544 -21.145 1.00 93.56 171 ALA A N 1
ATOM 1337 C CA . ALA A 1 171 ? 21.340 8.747 -20.395 1.00 93.56 171 ALA A CA 1
ATOM 1338 C C . ALA A 1 171 ? 20.196 9.211 -19.482 1.00 93.56 171 ALA A C 1
ATOM 1340 O O . ALA A 1 171 ? 20.423 9.560 -18.322 1.00 93.56 171 ALA A O 1
ATOM 1341 N N . LYS A 1 172 ? 18.955 9.161 -19.978 1.00 90.75 172 LYS A N 1
ATOM 1342 C CA . LYS A 1 172 ? 17.769 9.487 -19.184 1.00 90.75 172 LYS A CA 1
ATOM 1343 C C . LYS A 1 172 ? 17.589 8.522 -18.010 1.00 90.75 172 LYS A C 1
ATOM 1345 O O . LYS A 1 172 ? 17.444 8.977 -16.881 1.00 90.75 172 LYS A O 1
ATOM 1350 N N . ALA A 1 173 ? 17.659 7.215 -18.257 1.00 88.06 173 ALA A N 1
ATOM 1351 C CA . ALA A 1 173 ? 17.529 6.203 -17.209 1.00 88.06 173 ALA A CA 1
ATOM 1352 C C . ALA A 1 173 ? 18.636 6.328 -16.145 1.00 88.06 173 ALA A C 1
ATOM 1354 O O . ALA A 1 173 ? 18.365 6.241 -14.948 1.00 88.06 173 ALA A O 1
ATOM 1355 N N . ALA A 1 174 ? 19.875 6.611 -16.561 1.00 93.94 174 ALA A N 1
ATOM 1356 C CA . ALA A 1 174 ? 20.973 6.892 -15.639 1.00 93.94 174 ALA A CA 1
ATOM 1357 C C . ALA A 1 174 ? 20.702 8.142 -14.781 1.00 93.94 174 ALA A C 1
ATOM 1359 O O . ALA A 1 174 ? 20.961 8.130 -13.576 1.00 93.94 174 ALA A O 1
ATOM 1360 N N . LYS A 1 175 ? 20.126 9.199 -15.372 1.00 92.56 175 LYS A N 1
ATOM 1361 C CA . LYS A 1 175 ? 19.767 10.415 -14.633 1.00 92.56 175 LYS A CA 1
ATOM 1362 C C . LYS A 1 175 ? 18.637 10.178 -13.630 1.00 92.56 175 LYS A C 1
ATOM 1364 O O . LYS A 1 175 ? 18.687 10.717 -12.527 1.00 92.56 175 LYS A O 1
ATOM 1369 N N . ASP A 1 176 ? 17.654 9.354 -13.981 1.00 85.56 176 ASP A N 1
ATOM 1370 C CA . ASP A 1 176 ? 16.554 8.985 -13.082 1.00 85.56 176 ASP A CA 1
ATOM 1371 C C . ASP A 1 176 ? 17.064 8.210 -11.851 1.00 85.56 176 ASP A C 1
ATOM 1373 O O . ASP A 1 176 ? 16.615 8.461 -10.729 1.00 85.56 176 ASP A O 1
ATOM 1377 N N . ILE A 1 177 ? 18.056 7.328 -12.032 1.00 92.44 177 ILE A N 1
ATOM 1378 C CA . ILE A 1 177 ? 18.749 6.647 -10.925 1.00 92.44 177 ILE A CA 1
ATOM 1379 C C . ILE A 1 177 ? 19.463 7.662 -10.031 1.00 92.44 177 ILE A C 1
ATOM 1381 O O . ILE A 1 177 ? 19.306 7.610 -8.813 1.00 92.44 177 ILE A O 1
ATOM 1385 N N . GLU A 1 178 ? 20.217 8.596 -10.612 1.00 90.62 178 GLU A N 1
ATOM 1386 C CA . GLU A 1 178 ? 20.946 9.623 -9.858 1.00 90.62 178 GLU A CA 1
ATOM 1387 C C . GLU A 1 178 ? 19.996 10.476 -9.001 1.00 90.62 178 GLU A C 1
ATOM 1389 O O . GLU A 1 178 ? 20.202 10.614 -7.796 1.00 90.62 178 GLU A O 1
ATOM 1394 N N . LEU A 1 179 ? 18.889 10.949 -9.583 1.00 86.12 179 LEU A N 1
ATOM 1395 C CA . LEU A 1 179 ? 17.861 11.706 -8.860 1.00 86.12 179 LEU A CA 1
ATOM 1396 C C . LEU A 1 179 ? 17.205 10.880 -7.742 1.00 86.12 179 LEU A C 1
ATOM 1398 O O . LEU A 1 179 ? 16.902 11.406 -6.667 1.00 86.12 179 LEU A O 1
ATOM 1402 N N . MET A 1 180 ? 16.982 9.580 -7.966 1.00 84.88 180 MET A N 1
ATOM 1403 C CA . MET A 1 180 ? 16.474 8.685 -6.924 1.00 84.88 180 MET A CA 1
ATOM 1404 C C . MET A 1 180 ? 17.485 8.542 -5.783 1.00 84.88 180 MET A C 1
ATOM 1406 O O . MET A 1 180 ? 17.087 8.606 -4.615 1.00 84.88 180 MET A O 1
ATOM 1410 N N . VAL A 1 181 ? 18.773 8.404 -6.114 1.00 85.81 181 VAL A N 1
ATOM 1411 C CA . VAL A 1 181 ? 19.872 8.306 -5.147 1.00 85.81 181 VAL A CA 1
ATOM 1412 C C . VAL A 1 181 ? 19.959 9.570 -4.285 1.00 85.81 181 VAL A C 1
ATOM 1414 O O . VAL A 1 181 ? 19.979 9.482 -3.057 1.00 85.81 181 VAL A O 1
ATOM 1417 N N . GLU A 1 182 ? 19.909 10.746 -4.908 1.00 81.75 182 GLU A N 1
ATOM 1418 C CA . GLU A 1 182 ? 19.901 12.044 -4.214 1.00 81.75 182 GLU A CA 1
ATOM 1419 C C . GLU A 1 182 ? 18.675 12.230 -3.313 1.00 81.75 182 GLU A C 1
ATOM 1421 O O . GLU A 1 182 ? 18.721 12.947 -2.313 1.00 81.75 182 GLU A O 1
ATOM 1426 N N . SER A 1 183 ? 17.561 11.575 -3.645 1.00 78.62 183 SER A N 1
ATOM 1427 C CA . SER A 1 183 ? 16.347 11.656 -2.843 1.00 78.62 183 SER A CA 1
ATOM 1428 C C . SER A 1 183 ? 16.442 10.873 -1.530 1.00 78.62 183 SER A C 1
ATOM 1430 O O . SER A 1 183 ? 15.625 11.127 -0.634 1.00 78.62 183 SER A O 1
ATOM 1432 N N . PHE A 1 184 ? 17.359 9.900 -1.402 1.00 75.44 184 PHE A N 1
ATOM 1433 C CA . PHE A 1 184 ? 17.465 9.120 -0.170 1.00 75.44 184 PHE A CA 1
ATOM 1434 C C . PHE A 1 184 ? 17.865 10.025 0.996 1.00 75.44 184 PHE A C 1
ATOM 1436 O O . PHE A 1 184 ? 18.702 10.913 0.842 1.00 75.44 184 PHE A O 1
ATOM 1443 N N . PRO A 1 185 ? 17.285 9.801 2.186 1.00 66.88 185 PRO A N 1
ATOM 1444 C CA . PRO A 1 185 ? 17.734 10.482 3.385 1.00 66.88 185 PRO A CA 1
ATOM 1445 C C . PRO A 1 185 ? 19.146 9.986 3.730 1.00 66.88 185 PRO A C 1
ATOM 1447 O O . PRO A 1 185 ? 19.304 9.014 4.462 1.00 66.88 185 PRO A O 1
ATOM 1450 N N . MET A 1 186 ? 20.176 10.621 3.169 1.00 55.06 186 MET A N 1
ATOM 1451 C CA . MET A 1 186 ? 21.561 10.417 3.585 1.00 55.06 186 MET A CA 1
ATOM 1452 C C . MET A 1 186 ? 21.819 11.259 4.830 1.00 55.06 186 MET A C 1
ATOM 1454 O O . MET A 1 186 ? 22.385 12.347 4.767 1.00 55.06 186 MET A O 1
ATOM 1458 N N . GLU A 1 187 ? 21.380 10.764 5.981 1.00 55.59 187 GLU A N 1
ATOM 1459 C CA . GLU A 1 187 ? 22.038 11.147 7.222 1.00 55.59 187 GLU A CA 1
ATOM 1460 C C . GLU A 1 187 ? 23.221 10.192 7.387 1.00 55.59 187 GLU A C 1
ATOM 1462 O O . GLU A 1 187 ? 23.035 8.977 7.440 1.00 55.59 187 GLU A O 1
ATOM 1467 N N . ASN A 1 188 ? 24.442 10.738 7.428 1.00 52.41 188 ASN A N 1
ATOM 1468 C CA . ASN A 1 188 ? 25.646 10.025 7.860 1.00 52.41 188 ASN A CA 1
ATOM 1469 C C . ASN A 1 188 ? 25.494 9.678 9.351 1.00 52.41 188 ASN A C 1
ATOM 1471 O O . ASN A 1 188 ? 26.160 10.262 10.199 1.00 52.41 188 ASN A O 1
ATOM 1475 N N . MET A 1 189 ? 24.549 8.803 9.689 1.00 54.22 189 MET A N 1
ATOM 1476 C CA . MET A 1 189 ? 24.453 8.240 11.022 1.00 54.22 189 MET A CA 1
ATOM 1477 C C . MET A 1 189 ? 25.408 7.062 11.079 1.00 54.22 189 MET A C 1
ATOM 1479 O O . MET A 1 189 ? 25.271 6.090 10.332 1.00 54.22 189 MET A O 1
ATOM 1483 N N . GLU A 1 190 ? 26.368 7.134 11.990 1.00 57.50 190 GLU A N 1
ATOM 1484 C CA . GLU A 1 190 ? 27.059 5.932 12.425 1.00 57.50 190 GLU A CA 1
ATOM 1485 C C . GLU A 1 190 ? 26.017 4.940 12.971 1.00 57.50 190 GLU A C 1
ATOM 1487 O O . GLU A 1 190 ? 25.013 5.333 13.568 1.00 57.50 190 GLU A O 1
ATOM 1492 N N . CYS A 1 191 ? 26.222 3.638 12.752 1.00 55.81 191 CYS A N 1
ATOM 1493 C CA . CYS A 1 191 ? 25.281 2.584 13.161 1.00 55.81 191 CYS A CA 1
ATOM 1494 C C . CYS A 1 191 ? 24.877 2.691 14.650 1.00 55.81 191 CYS A C 1
ATOM 1496 O O . CYS A 1 191 ? 23.747 2.378 15.024 1.00 55.81 191 CYS A O 1
ATOM 1498 N N . THR A 1 192 ? 25.786 3.206 15.479 1.00 59.56 192 THR A N 1
ATOM 1499 C CA . THR A 1 192 ? 25.617 3.519 16.903 1.00 59.56 192 THR A CA 1
ATOM 1500 C C . THR A 1 192 ? 24.574 4.610 17.171 1.00 59.56 192 THR A C 1
ATOM 1502 O O . THR A 1 192 ? 23.718 4.428 18.039 1.00 59.56 192 THR A O 1
ATOM 1505 N N . ASP A 1 193 ? 24.573 5.701 16.402 1.00 64.25 193 ASP A N 1
ATOM 1506 C CA . ASP A 1 193 ? 23.595 6.792 16.531 1.00 64.25 193 ASP A CA 1
ATOM 1507 C C . ASP A 1 193 ? 22.189 6.337 16.128 1.00 64.25 193 ASP A C 1
ATOM 1509 O O . ASP A 1 193 ? 21.198 6.743 16.741 1.00 64.25 193 ASP A O 1
ATOM 1513 N N . ILE A 1 194 ? 22.082 5.455 15.128 1.00 67.06 194 ILE A N 1
ATOM 1514 C CA . ILE A 1 194 ? 20.794 4.892 14.699 1.00 67.06 194 ILE A CA 1
ATOM 1515 C C . ILE A 1 194 ? 20.199 4.026 15.811 1.00 67.06 194 ILE A C 1
ATOM 1517 O O . ILE A 1 194 ? 19.023 4.178 16.145 1.00 67.06 194 ILE A O 1
ATOM 1521 N N . GLU A 1 195 ? 20.992 3.133 16.406 1.00 74.25 195 GLU A N 1
ATOM 1522 C CA . GLU A 1 195 ? 20.545 2.269 17.506 1.00 74.25 195 GLU A CA 1
ATOM 1523 C C . GLU A 1 195 ? 20.120 3.082 18.734 1.00 74.25 195 GLU A C 1
ATOM 1525 O O . GLU A 1 195 ? 19.072 2.810 19.334 1.00 74.25 195 GLU A O 1
ATOM 1530 N N . GLU A 1 196 ? 20.874 4.128 19.079 1.00 80.94 196 GLU A N 1
ATOM 1531 C CA . GLU A 1 196 ? 20.520 5.017 20.183 1.00 80.94 196 GLU A CA 1
ATOM 1532 C C . GLU A 1 196 ? 19.246 5.825 19.885 1.00 80.94 196 GLU A C 1
ATOM 1534 O O . GLU A 1 196 ? 18.360 5.932 20.741 1.00 80.94 196 GLU A O 1
ATOM 1539 N N . GLN A 1 197 ? 19.082 6.328 18.658 1.00 75.75 197 GLN A N 1
ATOM 1540 C CA . GLN A 1 197 ? 17.857 7.003 18.212 1.00 75.75 197 GLN A CA 1
ATOM 1541 C C . GLN A 1 197 ? 16.650 6.063 18.213 1.00 75.75 197 GLN A C 1
ATOM 1543 O O . GLN A 1 197 ? 15.567 6.465 18.650 1.00 75.75 197 GLN A O 1
ATOM 1548 N N . ILE A 1 198 ? 16.811 4.812 17.771 1.00 75.88 198 ILE A N 1
ATOM 1549 C CA . ILE A 1 198 ? 15.763 3.786 17.836 1.00 75.88 198 ILE A CA 1
ATOM 1550 C C . ILE A 1 198 ? 15.370 3.567 19.292 1.00 75.88 198 ILE A C 1
ATOM 1552 O O . ILE A 1 198 ? 14.193 3.708 19.622 1.00 75.88 198 ILE A O 1
ATOM 1556 N N . LYS A 1 199 ? 16.338 3.334 20.181 1.00 85.19 199 LYS A N 1
ATOM 1557 C CA . LYS A 1 199 ? 16.086 3.114 21.610 1.00 85.19 199 LYS A CA 1
ATOM 1558 C C . LYS A 1 199 ? 15.389 4.311 22.261 1.00 85.19 199 LYS A C 1
ATOM 1560 O O . LYS A 1 199 ? 14.398 4.151 22.974 1.00 85.19 199 LYS A O 1
ATOM 1565 N N . LYS A 1 200 ? 15.833 5.532 21.958 1.00 86.25 200 LYS A N 1
ATOM 1566 C CA . LYS A 1 200 ? 15.223 6.779 22.446 1.00 86.25 200 LYS A CA 1
ATOM 1567 C C . LYS A 1 200 ? 13.804 6.974 21.909 1.00 86.25 200 LYS A C 1
ATOM 1569 O O . LYS A 1 200 ? 12.917 7.420 22.643 1.00 86.25 200 LYS A O 1
ATOM 1574 N N . ASN A 1 201 ? 13.559 6.630 20.647 1.00 77.75 201 ASN A N 1
ATOM 1575 C CA . ASN A 1 201 ? 12.227 6.670 20.047 1.00 77.75 201 ASN A CA 1
ATOM 1576 C C . ASN A 1 201 ? 11.309 5.587 20.620 1.00 77.75 201 ASN A C 1
ATOM 1578 O O . ASN A 1 201 ? 10.136 5.867 20.868 1.00 77.75 201 ASN A O 1
ATOM 1582 N N . GLU A 1 202 ? 11.820 4.389 20.892 1.00 80.31 202 GLU A N 1
ATOM 1583 C CA . GLU A 1 202 ? 11.085 3.322 21.572 1.00 80.31 202 GLU A CA 1
ATOM 1584 C C . GLU A 1 202 ? 10.714 3.718 22.999 1.00 80.31 202 GLU A C 1
ATOM 1586 O O . GLU A 1 202 ? 9.567 3.529 23.408 1.00 80.31 202 GLU A O 1
ATOM 1591 N N . GLU A 1 203 ? 11.625 4.348 23.740 1.00 91.12 203 GLU A N 1
ATOM 1592 C CA . GLU A 1 203 ? 11.336 4.884 25.070 1.00 91.12 203 GLU A CA 1
ATOM 1593 C C . GLU A 1 203 ? 10.280 5.991 25.029 1.00 91.12 203 GLU A C 1
ATOM 1595 O O . GLU A 1 203 ? 9.332 5.964 25.819 1.00 91.12 203 GLU A O 1
ATOM 1600 N N . ARG A 1 204 ? 10.394 6.944 24.093 1.00 82.38 204 ARG A N 1
ATOM 1601 C CA . ARG A 1 204 ? 9.379 7.992 23.882 1.00 82.38 204 ARG A CA 1
ATOM 1602 C C . ARG A 1 204 ? 8.026 7.390 23.530 1.00 82.38 204 ARG A C 1
ATOM 1604 O O . ARG A 1 204 ? 7.019 7.770 24.120 1.00 82.38 204 ARG A O 1
ATOM 1611 N N . LYS A 1 205 ? 8.006 6.412 22.625 1.00 75.81 205 LYS A N 1
ATOM 1612 C CA . LYS A 1 205 ? 6.796 5.685 22.239 1.00 75.81 205 LYS A CA 1
ATOM 1613 C C . LYS A 1 205 ? 6.203 4.945 23.436 1.00 75.81 205 LYS A C 1
ATOM 1615 O O . LYS A 1 205 ? 5.000 5.016 23.645 1.00 75.81 205 LYS A O 1
ATOM 1620 N N . ARG A 1 206 ? 7.026 4.295 24.263 1.00 85.88 206 ARG A N 1
ATOM 1621 C CA . ARG A 1 206 ? 6.585 3.585 25.472 1.00 85.88 206 ARG A CA 1
ATOM 1622 C C . ARG A 1 206 ? 6.013 4.535 26.524 1.00 85.88 206 ARG A C 1
ATOM 1624 O O . ARG A 1 206 ? 5.010 4.198 27.144 1.00 85.88 206 ARG A O 1
ATOM 1631 N N . LYS A 1 207 ? 6.621 5.711 26.721 1.00 91.56 207 LYS A N 1
ATOM 1632 C CA . LYS A 1 207 ? 6.089 6.762 27.607 1.00 91.56 207 LYS A CA 1
ATOM 1633 C C . LYS A 1 207 ? 4.748 7.282 27.097 1.00 91.56 207 LYS A C 1
ATOM 1635 O O . LYS A 1 207 ? 3.779 7.246 27.846 1.00 91.56 207 LYS A O 1
ATOM 1640 N N . ALA A 1 208 ? 4.674 7.631 25.814 1.00 83.12 208 ALA A N 1
ATOM 1641 C CA . ALA A 1 208 ? 3.436 8.078 25.185 1.00 83.12 208 ALA A CA 1
ATOM 1642 C C . ALA A 1 208 ? 2.327 7.019 25.293 1.00 83.12 208 ALA A C 1
ATOM 1644 O O . ALA A 1 208 ? 1.208 7.353 25.650 1.00 83.12 208 ALA A O 1
ATOM 1645 N N . VAL A 1 209 ? 2.630 5.734 25.066 1.00 83.81 209 VAL A N 1
ATOM 1646 C CA . VAL A 1 209 ? 1.655 4.640 25.236 1.00 83.81 209 VAL A CA 1
ATOM 1647 C C . VAL A 1 209 ? 1.154 4.553 26.677 1.00 83.81 209 VAL A C 1
ATOM 1649 O O . VAL A 1 209 ? -0.046 4.415 26.870 1.00 83.81 209 VAL A O 1
ATOM 1652 N N . LYS A 1 210 ? 2.028 4.684 27.683 1.00 91.25 210 LYS A N 1
ATOM 1653 C CA . LYS A 1 210 ? 1.611 4.677 29.097 1.00 91.25 210 LYS A CA 1
ATOM 1654 C C . LYS A 1 210 ? 0.709 5.858 29.449 1.00 91.25 210 LYS A C 1
ATOM 1656 O O . LYS A 1 210 ? -0.320 5.667 30.084 1.00 91.25 210 LYS A O 1
ATOM 1661 N N . GLU A 1 211 ? 1.076 7.068 29.032 1.00 91.19 211 GLU A N 1
ATOM 1662 C CA . GLU A 1 211 ? 0.236 8.261 29.227 1.00 91.19 211 GLU A CA 1
ATOM 1663 C C . GLU A 1 211 ? -1.140 8.062 28.585 1.00 91.19 211 GLU A C 1
ATOM 1665 O O . GLU A 1 211 ? -2.178 8.373 29.166 1.00 91.19 211 GLU A O 1
ATOM 1670 N N . LEU A 1 212 ? -1.148 7.454 27.405 1.00 86.00 212 LEU A N 1
ATOM 1671 C CA . LEU A 1 212 ? -2.348 7.183 26.639 1.00 86.00 212 LEU A CA 1
ATOM 1672 C C . LEU A 1 212 ? -3.208 6.064 27.236 1.00 86.00 212 LEU A C 1
ATOM 1674 O O . LEU A 1 212 ? -4.432 6.135 27.161 1.00 86.00 212 LEU A O 1
ATOM 1678 N N . GLU A 1 213 ? -2.594 5.057 27.860 1.00 86.88 213 GLU A N 1
ATOM 1679 C CA . GLU A 1 213 ? -3.274 4.033 28.660 1.00 86.88 213 GLU A CA 1
ATOM 1680 C C . GLU A 1 213 ? -3.981 4.642 29.872 1.00 86.88 213 GLU A C 1
ATOM 1682 O O . GLU A 1 213 ? -5.122 4.276 30.155 1.00 86.88 213 GLU A O 1
ATOM 1687 N N . GLU A 1 214 ? -3.345 5.591 30.557 1.00 92.50 214 GLU A N 1
ATOM 1688 C CA . GLU A 1 214 ? -3.952 6.284 31.697 1.00 92.50 214 GLU A CA 1
ATOM 1689 C C . GLU A 1 214 ? -5.130 7.167 31.265 1.00 92.50 214 GLU A C 1
ATOM 1691 O O . GLU A 1 214 ? -6.217 7.070 31.840 1.00 92.50 214 GLU A O 1
ATOM 1696 N N . VAL A 1 215 ? -4.976 7.942 30.184 1.00 90.75 215 VAL A N 1
ATOM 1697 C CA . VAL A 1 215 ? -6.086 8.719 29.597 1.00 90.75 215 VAL A CA 1
ATOM 1698 C C . VAL A 1 215 ? -7.225 7.799 29.147 1.00 90.75 215 VAL A C 1
ATOM 1700 O O . VAL A 1 215 ? -8.398 8.095 29.374 1.00 90.75 215 VAL A O 1
ATOM 1703 N N . ASN A 1 216 ? -6.901 6.651 28.553 1.00 83.62 216 ASN A N 1
ATOM 1704 C CA . ASN A 1 216 ? -7.888 5.665 28.125 1.00 83.62 216 ASN A CA 1
ATOM 1705 C C . ASN A 1 216 ? -8.684 5.090 29.310 1.00 83.62 216 ASN A C 1
ATOM 1707 O O . ASN A 1 216 ? -9.911 5.025 29.248 1.00 83.62 216 ASN A O 1
ATOM 1711 N N . LYS A 1 217 ? -8.015 4.726 30.415 1.00 91.31 217 LYS A N 1
ATOM 1712 C CA . LYS A 1 217 ? -8.690 4.260 31.641 1.00 91.31 217 LYS A CA 1
ATOM 1713 C C . LYS A 1 217 ? -9.657 5.311 32.182 1.00 91.31 217 LYS A C 1
ATOM 1715 O O . LYS A 1 217 ? -10.795 4.977 32.509 1.00 91.31 217 LYS A O 1
ATOM 1720 N N . GLN A 1 218 ? -9.228 6.573 32.232 1.00 92.19 218 GLN A N 1
ATOM 1721 C CA . GLN A 1 218 ? -10.087 7.682 32.656 1.00 92.19 218 GLN A CA 1
ATOM 1722 C C . GLN A 1 218 ? -11.293 7.851 31.721 1.00 92.19 218 GLN A C 1
ATOM 1724 O O . GLN A 1 218 ? -12.419 8.005 32.191 1.00 92.19 218 GLN A O 1
ATOM 1729 N N . GLY A 1 219 ? -11.081 7.757 30.405 1.00 90.75 219 GLY A N 1
ATOM 1730 C CA . GLY A 1 219 ? -12.152 7.827 29.409 1.00 90.75 219 GLY A CA 1
ATOM 1731 C C . GLY A 1 219 ? -13.187 6.708 29.560 1.00 90.75 219 GLY A C 1
ATOM 1732 O O . GLY A 1 219 ? -14.388 6.976 29.531 1.00 90.75 219 GLY A O 1
ATOM 1733 N N . VAL A 1 220 ? -12.742 5.468 29.786 1.00 89.38 220 VAL A N 1
ATOM 1734 C CA . VAL A 1 220 ? -13.632 4.316 30.020 1.00 89.38 220 VAL A CA 1
ATOM 1735 C C . VAL A 1 220 ? -14.455 4.493 31.300 1.00 89.38 220 VAL A C 1
ATOM 1737 O O . VAL A 1 220 ? -15.657 4.228 31.294 1.00 89.38 220 VAL A O 1
ATOM 1740 N N . GLU A 1 221 ? -13.847 4.992 32.377 1.00 92.69 221 GLU A N 1
ATOM 1741 C CA . GLU A 1 221 ? -14.549 5.274 33.636 1.00 92.69 221 GLU A CA 1
ATOM 1742 C C . GLU A 1 221 ? -15.626 6.360 33.461 1.00 92.69 221 GLU A C 1
ATOM 1744 O O . GLU A 1 221 ? -16.755 6.208 33.932 1.00 92.69 221 GLU A O 1
ATOM 1749 N N . ILE A 1 222 ? -15.320 7.434 32.726 1.00 93.75 222 ILE A N 1
ATOM 1750 C CA . ILE A 1 222 ? -16.296 8.491 32.413 1.00 93.75 222 ILE A CA 1
ATOM 1751 C C . ILE A 1 222 ? -17.450 7.935 31.572 1.00 93.75 222 ILE A C 1
ATOM 1753 O O . ILE A 1 222 ? -18.613 8.207 31.875 1.00 93.75 222 ILE A O 1
ATOM 1757 N N . MET A 1 223 ? -17.149 7.128 30.551 1.00 87.75 223 MET A N 1
ATOM 1758 C CA . MET A 1 223 ? -18.165 6.489 29.708 1.00 87.75 223 MET A CA 1
ATOM 1759 C C . MET A 1 223 ? -19.092 5.584 30.519 1.00 87.75 223 MET A C 1
ATOM 1761 O O . MET A 1 223 ? -20.308 5.624 30.327 1.00 87.75 223 MET A O 1
ATOM 1765 N N . LYS A 1 224 ? -18.541 4.825 31.472 1.00 92.50 224 LYS A N 1
ATOM 1766 C CA . LYS A 1 224 ? -19.326 3.977 32.372 1.00 92.50 224 LYS A CA 1
ATOM 1767 C C . LYS A 1 224 ? -20.300 4.802 33.217 1.00 92.50 224 LYS A C 1
ATOM 1769 O O . LYS A 1 224 ? -21.487 4.489 33.253 1.00 92.50 224 LYS A O 1
ATOM 1774 N N . ARG A 1 225 ? -19.835 5.906 33.812 1.00 94.75 225 ARG A N 1
ATOM 1775 C CA . ARG A 1 225 ? -20.696 6.821 34.588 1.00 94.75 225 ARG A CA 1
ATOM 1776 C C . ARG A 1 225 ? -21.786 7.465 33.735 1.00 94.75 225 ARG A C 1
ATOM 1778 O O . ARG A 1 225 ? -22.922 7.606 34.183 1.00 94.75 225 ARG A O 1
ATOM 1785 N N . LEU A 1 226 ? -21.459 7.843 32.499 1.00 93.19 226 LEU A N 1
ATOM 1786 C CA . LEU A 1 226 ? -22.429 8.364 31.532 1.00 93.19 226 LEU A CA 1
ATOM 1787 C C . LEU A 1 226 ? -23.516 7.331 31.227 1.00 93.19 226 LEU A C 1
ATOM 1789 O O . LEU A 1 226 ? -24.700 7.659 31.249 1.00 93.19 226 LEU A O 1
ATOM 1793 N N . GLN A 1 227 ? -23.122 6.080 30.996 1.00 91.62 227 GLN A N 1
ATOM 1794 C CA . GLN A 1 227 ? -24.049 4.987 30.723 1.00 91.62 227 GLN A CA 1
ATOM 1795 C C . GLN A 1 227 ? -24.956 4.689 31.927 1.00 91.62 227 GLN A C 1
ATOM 1797 O O . GLN A 1 227 ? -26.164 4.523 31.751 1.00 91.62 227 GLN A O 1
ATOM 1802 N N . GLU A 1 228 ? -24.415 4.695 33.148 1.00 95.62 228 GLU A N 1
ATOM 1803 C CA . GLU A 1 228 ? -25.195 4.561 34.388 1.00 95.62 228 GLU A CA 1
ATOM 1804 C C . GLU A 1 228 ? -26.249 5.674 34.506 1.00 95.62 228 GLU A C 1
ATOM 1806 O O . GLU A 1 228 ? -27.433 5.392 34.704 1.00 95.62 228 GLU A O 1
ATOM 1811 N N . LYS A 1 229 ? -25.861 6.936 34.278 1.00 94.94 229 LYS A N 1
ATOM 1812 C CA . LYS A 1 229 ? -26.783 8.080 34.356 1.00 94.94 229 LYS A CA 1
ATOM 1813 C C . LYS A 1 229 ? -27.843 8.085 33.259 1.00 94.94 229 LYS A C 1
ATOM 1815 O O . LYS A 1 229 ? -29.003 8.381 33.537 1.00 94.94 229 LYS A O 1
ATOM 1820 N N . LEU A 1 230 ? -27.486 7.717 32.031 1.00 92.50 230 LEU A N 1
ATOM 1821 C CA . LEU A 1 230 ? -28.461 7.555 30.947 1.00 92.50 230 LEU A CA 1
ATOM 1822 C C . LEU A 1 230 ? -29.472 6.445 31.261 1.00 92.50 230 LEU A C 1
ATOM 1824 O O . LEU A 1 230 ? -30.660 6.600 30.977 1.00 92.50 230 LEU A O 1
ATOM 1828 N N . THR A 1 231 ? -29.022 5.361 31.896 1.00 94.25 231 THR A N 1
ATOM 1829 C CA . THR A 1 231 ? -29.898 4.263 32.325 1.00 94.25 231 THR A CA 1
ATOM 1830 C C . THR A 1 231 ? -30.848 4.719 33.434 1.00 94.25 231 THR A C 1
ATOM 1832 O O . THR A 1 231 ? -32.048 4.464 33.346 1.00 94.25 231 THR A O 1
ATOM 1835 N N . GLU A 1 232 ? -30.361 5.466 34.432 1.00 94.88 232 GLU A N 1
ATOM 1836 C CA . GLU A 1 232 ? -31.216 6.092 35.454 1.00 94.88 232 GLU A CA 1
ATOM 1837 C C . GLU A 1 232 ? -32.305 6.968 34.810 1.00 94.88 232 GLU A C 1
ATOM 1839 O O . GLU A 1 232 ? -33.491 6.773 35.085 1.00 94.88 232 GLU A O 1
ATOM 1844 N N . ILE A 1 233 ? -31.933 7.865 33.889 1.00 93.50 233 ILE A N 1
ATOM 1845 C CA . ILE A 1 233 ? -32.885 8.740 33.182 1.00 93.50 233 ILE A CA 1
ATOM 1846 C C . ILE A 1 233 ? -33.932 7.914 32.426 1.00 93.50 233 ILE A C 1
ATOM 1848 O O . ILE A 1 233 ? -35.129 8.187 32.542 1.00 93.50 233 ILE A O 1
ATOM 1852 N N . ALA A 1 234 ? -33.505 6.880 31.697 1.00 90.62 234 ALA A N 1
ATOM 1853 C CA . ALA A 1 234 ? -34.411 6.001 30.964 1.00 90.62 234 ALA A CA 1
ATOM 1854 C C . ALA A 1 234 ? -35.403 5.290 31.903 1.00 90.62 234 ALA A C 1
ATOM 1856 O O . ALA A 1 234 ? -36.600 5.249 31.619 1.00 90.62 234 ALA A O 1
ATOM 1857 N N . THR A 1 235 ? -34.944 4.786 33.055 1.00 91.06 235 THR A N 1
ATOM 1858 C CA . THR A 1 235 ? -35.834 4.133 34.034 1.00 91.06 235 THR A CA 1
ATOM 1859 C C . THR A 1 235 ? -36.855 5.097 34.635 1.00 91.06 235 THR A C 1
ATOM 1861 O O . THR A 1 235 ? -38.017 4.722 34.809 1.00 91.06 235 THR A O 1
ATOM 1864 N N . VAL A 1 236 ? -36.460 6.343 34.913 1.00 91.75 236 VAL A N 1
ATOM 1865 C CA . VAL A 1 236 ? -37.371 7.386 35.407 1.00 91.75 236 VAL A CA 1
ATOM 1866 C C . VAL A 1 236 ? -38.414 7.732 34.347 1.00 91.75 236 VAL A C 1
ATOM 1868 O O . VAL A 1 236 ? -39.597 7.788 34.671 1.00 91.75 236 VAL A O 1
ATOM 1871 N N . GLN A 1 237 ? -38.007 7.887 33.083 1.00 87.50 237 GLN A N 1
ATOM 1872 C CA . GLN A 1 237 ? -38.926 8.156 31.971 1.00 87.50 237 GLN A CA 1
ATOM 1873 C C . GLN A 1 237 ? -39.933 7.026 31.736 1.00 87.50 237 GLN A C 1
ATOM 1875 O O . GLN A 1 237 ? -41.086 7.292 31.409 1.00 87.50 237 GLN A O 1
ATOM 1880 N N . ILE A 1 238 ? -39.523 5.765 31.900 1.00 88.69 238 ILE A N 1
ATOM 1881 C CA . ILE A 1 238 ? -40.438 4.621 31.789 1.00 88.69 238 ILE A CA 1
ATOM 1882 C C . ILE A 1 238 ? -41.467 4.650 32.925 1.00 88.69 238 ILE A C 1
ATOM 1884 O O . ILE A 1 238 ? -42.653 4.458 32.671 1.00 88.69 238 ILE A O 1
ATOM 1888 N N . LYS A 1 239 ? -41.037 4.933 34.162 1.00 85.44 239 LYS A N 1
ATOM 1889 C CA . LYS A 1 239 ? -41.929 5.004 35.333 1.00 85.44 239 LYS A CA 1
ATOM 1890 C C . LYS A 1 239 ? -42.879 6.204 35.314 1.00 85.44 239 LYS A C 1
ATOM 1892 O O . LYS A 1 239 ? -43.944 6.123 35.912 1.00 85.44 239 LYS A O 1
ATOM 1897 N N . SER A 1 240 ? -42.497 7.311 34.676 1.00 83.19 240 SER A N 1
ATOM 1898 C CA . SER A 1 240 ? -43.311 8.530 34.604 1.00 83.19 240 SER A CA 1
ATOM 1899 C C . SER A 1 240 ? -44.292 8.559 33.431 1.00 83.19 240 SER A C 1
ATOM 1901 O O . SER A 1 240 ? -45.093 9.491 33.339 1.00 83.19 240 SER A O 1
ATOM 1903 N N . ARG A 1 241 ? -44.269 7.561 32.535 1.00 80.31 241 ARG A N 1
ATOM 1904 C CA . ARG A 1 241 ? -45.286 7.447 31.483 1.00 80.31 241 ARG A CA 1
ATOM 1905 C C . ARG A 1 241 ? -46.644 7.105 32.110 1.00 80.31 241 ARG A C 1
ATOM 1907 O O . ARG A 1 241 ? -46.723 6.138 32.865 1.00 80.31 241 ARG A O 1
ATOM 1914 N N . PRO A 1 242 ? -47.712 7.861 31.800 1.00 72.19 242 PRO A N 1
ATOM 1915 C CA . PRO A 1 242 ? -49.050 7.519 32.257 1.00 72.19 242 PRO A CA 1
ATOM 1916 C C . PRO A 1 242 ? -49.454 6.162 31.671 1.00 72.19 242 PRO A C 1
ATOM 1918 O O . PRO A 1 242 ? -49.237 5.900 30.487 1.00 72.19 242 PRO A O 1
ATOM 1921 N N . ILE A 1 243 ? -50.005 5.298 32.522 1.00 67.62 243 ILE A N 1
ATOM 1922 C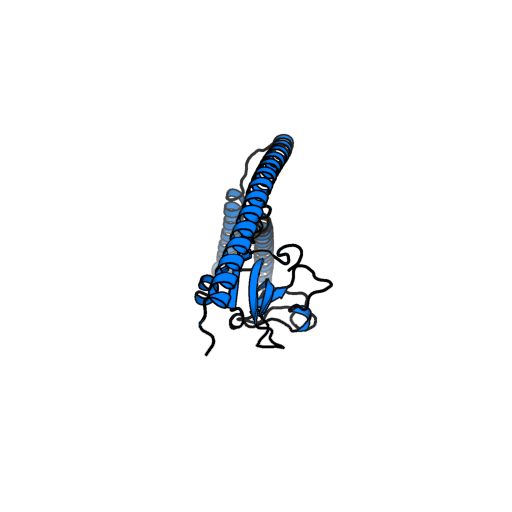 CA . ILE A 1 243 ? -50.596 4.024 32.110 1.00 67.62 243 ILE A CA 1
ATOM 1923 C C . ILE A 1 243 ? -51.855 4.384 31.315 1.00 67.62 243 ILE A C 1
ATOM 1925 O O . ILE A 1 243 ? -52.772 4.985 31.874 1.00 67.62 243 ILE A O 1
ATOM 1929 N N . ALA A 1 244 ? -51.833 4.106 30.012 1.00 52.81 244 ALA A N 1
ATOM 1930 C CA . ALA A 1 244 ? -53.005 4.178 29.143 1.00 52.81 244 ALA A CA 1
ATOM 1931 C C . ALA A 1 244 ? -53.855 2.914 29.298 1.00 52.81 244 ALA A C 1
ATOM 1933 O O . ALA A 1 244 ? -53.248 1.830 29.475 1.00 52.81 244 ALA A O 1
#

Secondary structure (DSSP, 8-state):
-TTTS-TT-EEEEESHHHHTT---TT-EEEEE-SS-TT-EEEEEEEE-TT-B---TT-TTSBPPTTEEEEE-S-TTT---HHHH--EEGGGEEEEEEEEEESGGG-EESS-SSHHHHHHHHHHHHHHHHHHHHHHHHHHHHHHHPPPPPTT---HHHHS--HHHHHHHHHHHHHHHHHHHHHHS------HHHHHHHHHHHHHHHHHHHHHHHHHHHHHHHHHHHHHHHHHHHHHHHHHTS---

Sequence (244 aa):
MYPTIHDGDLVIAERFSISTRNVRKGDIVGCLSPSKPTELLCKRIAAKEGERVECELLPNGRVPRGHVFLQGDNTKLSTDSRHFGPVPEGLVQIRLTLRIWPLTRFGWLSNKWTKMSDRLTQLQDLVNDLAACMTNAIGVLQGEAPPCEFNEISKELEEEPNCENFASLIAKAAKDIELMVESFPMENMECTDIEEQIKKNEERKRKAVKELEEVNKQGVEIMKRLQEKLTEIATVQIKSRPIA

Radius of gyration: 28.76 Å; chains: 1; bounding box: 91×32×81 Å

InterPro domains:
  IPR000223 Peptidase S26A, signal peptidase I [PR00727] (41-53)
  IPR000223 Peptidase S26A, signal peptidase I [PR00727] (63-82)
  IPR019533 Peptidase S26 [PF10502] (1-56)
  IPR019533 Peptidase S26 [PF10502] (61-101)
  IPR019533 Peptidase S26 [cd06530] (1-93)
  IPR021384 Mediator complex, subunit Med21 [PF11221] (116-234)
  IPR036286 LexA/Signal peptidase-like superfamily [SSF51306] (1-109)
  IPR037212 Mediator complex, subunit Med7/Med21-like [SSF140718] (117-233)
  IPR052064 Mitochondrial Inner Membrane Protease Subunit 1 [PTHR12383] (1-114)